Protein AF-A0A3D1KNB3-F1 (afdb_monomer)

pLDDT: mean 70.66, std 20.14, range [37.78, 96.94]

Secondary structure (DSSP, 8-state):
--TT--HHHHHHHHHHHHHHH-TTHHHHHHHHHHHHHHHHHHHHHHHHHHHHHHHHHTT--HHHHHHHHHHHHHHHHHHHHHHHHHHHHHHHHHHHHTTT--TT---TTSSS------------TTSSSS-------------------------PPP-----PPPP-----------

Radius of gyration: 35.91 Å; Cα contacts (8 Å, |Δi|>4): 15; chains: 1; bounding box: 104×62×63 Å

Sequence (178 aa):
MFLFISGGEIFVILLVVVMVFGADKLPEIARELGKGMRQIKNATNDIKREIQNTAEKNDLDIDVAAKVRNEVNRIKDNFDDFSNPMKKVTDDIEKSINPLKDADGNLVSYFTKPKDAKNTVPDISANITADSSTTAIDLKNSATPTEELKNVSENSPAPAKEVKDPKEEENGSVKRDR

Structure (mmCIF, N/CA/C/O backbone):
data_AF-A0A3D1KNB3-F1
#
_entry.id   AF-A0A3D1KNB3-F1
#
loop_
_atom_site.group_PDB
_atom_site.id
_atom_site.type_symbol
_atom_site.label_atom_id
_atom_site.label_alt_id
_atom_site.label_comp_id
_atom_site.label_asym_id
_atom_site.label_entity_id
_atom_site.label_seq_id
_atom_site.pdbx_PDB_ins_code
_atom_site.Cartn_x
_atom_site.Cartn_y
_atom_site.Cartn_z
_atom_site.occupancy
_atom_site.B_iso_or_equiv
_atom_site.auth_seq_id
_atom_site.auth_comp_id
_atom_site.auth_asym_id
_atom_site.auth_atom_id
_atom_site.pdbx_PDB_model_num
ATOM 1 N N . MET A 1 1 ? 19.498 -6.525 -8.792 1.00 59.91 1 MET A N 1
ATOM 2 C CA . MET A 1 1 ? 19.487 -5.731 -10.042 1.00 59.91 1 MET A CA 1
ATOM 3 C C . MET A 1 1 ? 18.114 -5.073 -10.274 1.00 59.91 1 MET A C 1
ATOM 5 O O . MET A 1 1 ? 17.512 -5.272 -11.311 1.00 59.91 1 MET A O 1
ATOM 9 N N . PHE A 1 2 ? 17.585 -4.325 -9.296 1.00 63.81 2 PHE A N 1
ATOM 10 C CA . PHE A 1 2 ? 16.297 -3.598 -9.409 1.00 63.81 2 PHE A CA 1
ATOM 11 C C . PHE A 1 2 ? 16.297 -2.251 -8.655 1.00 63.81 2 PHE A C 1
ATOM 13 O O . PHE A 1 2 ? 15.335 -1.500 -8.733 1.00 63.81 2 PHE A O 1
ATOM 20 N N . LEU A 1 3 ? 17.383 -1.915 -7.943 1.00 70.44 3 LEU A N 1
ATOM 21 C CA . LEU A 1 3 ? 17.493 -0.671 -7.170 1.00 70.44 3 LEU A CA 1
ATOM 22 C C . LEU A 1 3 ? 17.746 0.581 -8.028 1.00 70.44 3 LEU A C 1
ATOM 24 O O . LEU A 1 3 ? 17.707 1.686 -7.499 1.00 70.44 3 LEU A O 1
ATOM 28 N N . PHE A 1 4 ? 17.975 0.420 -9.333 1.00 71.44 4 PHE A N 1
ATOM 29 C CA . PHE A 1 4 ? 18.211 1.523 -10.266 1.00 71.44 4 PHE A CA 1
ATOM 30 C C . PHE A 1 4 ? 17.050 1.718 -11.239 1.00 71.44 4 PHE A C 1
ATOM 32 O O . PHE A 1 4 ? 17.297 2.088 -12.382 1.00 71.44 4 PHE A O 1
ATOM 39 N N . ILE A 1 5 ? 15.802 1.473 -10.810 1.00 79.69 5 ILE A N 1
ATOM 40 C CA . ILE A 1 5 ? 14.669 1.905 -11.631 1.00 79.69 5 ILE A CA 1
ATOM 41 C C . ILE A 1 5 ? 14.694 3.432 -11.709 1.00 79.69 5 ILE A C 1
ATOM 43 O O . ILE A 1 5 ? 14.426 4.139 -10.735 1.00 79.69 5 ILE A O 1
ATOM 47 N N . SER A 1 6 ? 15.086 3.930 -12.874 1.00 87.69 6 SER A N 1
ATOM 48 C CA . SER A 1 6 ? 15.168 5.350 -13.177 1.00 87.69 6 SER A CA 1
ATOM 49 C C . SER A 1 6 ? 13.767 5.908 -13.435 1.00 87.69 6 SER A C 1
ATOM 51 O O . SER A 1 6 ? 12.856 5.192 -13.857 1.00 87.69 6 SER A O 1
ATOM 53 N N . GLY A 1 7 ? 13.581 7.219 -13.250 1.00 90.44 7 GLY A N 1
ATOM 54 C CA . GLY A 1 7 ? 12.309 7.887 -13.553 1.00 90.44 7 GLY A CA 1
ATOM 55 C C . GLY A 1 7 ? 11.852 7.698 -15.007 1.00 90.44 7 GLY A C 1
ATOM 56 O O . GLY A 1 7 ? 10.654 7.692 -15.279 1.00 90.44 7 GLY A O 1
ATOM 57 N N . GLY A 1 8 ? 12.786 7.471 -15.938 1.00 93.12 8 GLY A N 1
ATOM 58 C CA . GLY A 1 8 ? 12.458 7.153 -17.330 1.00 93.12 8 GLY A CA 1
ATOM 59 C C . GLY A 1 8 ? 11.744 5.806 -17.497 1.00 93.12 8 GLY A C 1
ATOM 60 O O . GLY A 1 8 ? 10.776 5.715 -18.246 1.00 93.12 8 GLY A O 1
ATOM 61 N N . GLU A 1 9 ? 12.160 4.772 -16.766 1.00 91.50 9 GLU A N 1
ATOM 62 C CA . GLU A 1 9 ? 11.552 3.436 -16.852 1.00 91.50 9 GLU A CA 1
ATOM 63 C C . GLU A 1 9 ? 10.141 3.431 -16.258 1.00 91.50 9 GLU A C 1
ATOM 65 O O . GLU A 1 9 ? 9.226 2.851 -16.845 1.00 91.50 9 GLU A O 1
ATOM 70 N N . ILE A 1 10 ? 9.927 4.164 -15.155 1.00 92.94 10 ILE A N 1
ATOM 71 C CA . ILE A 1 10 ? 8.583 4.355 -14.591 1.00 92.94 10 ILE A CA 1
ATOM 72 C C . ILE A 1 10 ? 7.653 5.039 -15.602 1.00 92.94 10 ILE A C 1
ATOM 74 O O . ILE A 1 10 ? 6.486 4.667 -15.710 1.00 92.94 10 ILE A O 1
ATOM 78 N N . PHE A 1 11 ? 8.166 6.002 -16.374 1.00 94.12 11 PHE A N 1
ATOM 79 C CA . PHE A 1 11 ? 7.383 6.719 -17.378 1.00 94.12 11 PHE A CA 1
ATOM 80 C C . PHE A 1 11 ? 6.977 5.809 -18.544 1.00 94.12 11 PHE A C 1
ATOM 82 O O . PHE A 1 11 ? 5.828 5.854 -18.981 1.00 94.12 11 PHE A O 1
ATOM 89 N N . VAL A 1 12 ? 7.879 4.935 -19.005 1.00 94.94 12 VAL A N 1
ATOM 90 C CA . VAL A 1 12 ? 7.575 3.944 -20.052 1.00 94.94 12 VAL A CA 1
ATOM 91 C C . VAL A 1 12 ? 6.493 2.968 -19.587 1.00 94.94 12 VAL A C 1
ATOM 93 O O . VAL A 1 12 ? 5.543 2.714 -20.326 1.00 94.94 12 VAL A O 1
ATOM 96 N N . ILE A 1 13 ? 6.581 2.464 -18.353 1.00 94.12 13 ILE A N 1
ATOM 97 C CA . ILE A 1 13 ? 5.556 1.569 -17.792 1.00 94.12 13 ILE A CA 1
ATOM 98 C C . ILE A 1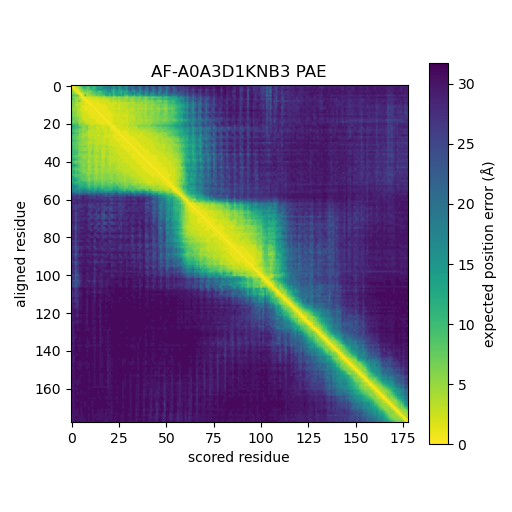 13 ? 4.212 2.299 -17.688 1.00 94.12 13 ILE A C 1
ATOM 100 O O . ILE A 1 13 ? 3.183 1.750 -18.079 1.00 94.12 13 ILE A O 1
ATOM 104 N N . LEU A 1 14 ? 4.212 3.552 -17.223 1.00 93.62 14 LEU A N 1
ATOM 105 C CA . LEU A 1 14 ? 3.000 4.367 -17.135 1.00 93.62 14 LEU A CA 1
ATOM 106 C C . LEU A 1 14 ? 2.351 4.568 -18.513 1.00 93.62 14 LEU A C 1
ATOM 108 O O . LEU A 1 14 ? 1.131 4.476 -18.634 1.00 93.62 14 LEU A O 1
ATOM 112 N N . LEU A 1 15 ? 3.158 4.785 -19.556 1.00 94.94 15 LEU A N 1
ATOM 113 C CA . LEU A 1 15 ? 2.688 4.922 -20.933 1.00 94.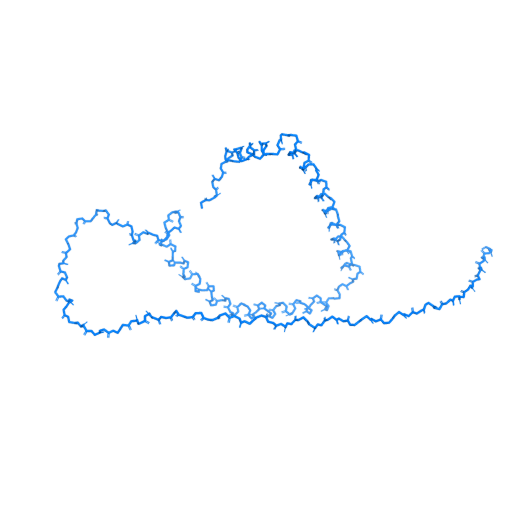94 15 LEU A CA 1
ATOM 114 C C . LEU A 1 15 ? 2.020 3.633 -21.432 1.00 94.94 15 LEU A C 1
ATOM 116 O O . LEU A 1 15 ? 0.936 3.695 -22.009 1.00 94.94 15 LEU A O 1
ATOM 120 N N . VAL A 1 16 ? 2.624 2.469 -21.170 1.00 96.12 16 VAL A N 1
ATOM 121 C CA . VAL A 1 16 ? 2.044 1.163 -21.532 1.00 96.12 16 VAL A CA 1
ATOM 122 C C . VAL A 1 16 ? 0.717 0.944 -20.809 1.00 96.12 16 VAL A C 1
ATOM 124 O O . VAL A 1 16 ? -0.267 0.559 -21.436 1.00 96.12 16 VAL A O 1
ATOM 127 N N . VAL A 1 17 ? 0.648 1.245 -19.513 1.00 95.31 17 VAL A N 1
ATOM 128 C CA . VAL A 1 17 ? -0.591 1.134 -18.730 1.00 95.31 17 VAL A CA 1
ATOM 129 C C . VAL A 1 17 ? -1.677 2.060 -19.293 1.00 95.31 17 VAL A C 1
ATOM 131 O O . VAL A 1 17 ? -2.809 1.625 -19.489 1.00 95.31 17 VAL A O 1
ATOM 134 N N . VAL A 1 18 ? -1.344 3.311 -19.620 1.00 95.12 18 VAL A N 1
ATOM 135 C CA . VAL A 1 18 ? -2.276 4.255 -20.262 1.00 95.12 18 VAL A CA 1
ATOM 136 C C . VAL A 1 18 ? -2.694 3.785 -21.656 1.00 95.12 18 VAL A C 1
ATOM 138 O O . VAL A 1 18 ? -3.822 4.036 -22.058 1.00 95.12 18 VAL A O 1
ATOM 141 N N . MET A 1 19 ? -1.843 3.079 -22.396 1.00 95.25 19 MET A N 1
ATOM 142 C CA . MET A 1 19 ? -2.198 2.537 -23.710 1.00 95.25 19 MET A CA 1
ATOM 143 C C . MET A 1 19 ? -3.144 1.334 -23.606 1.00 95.25 19 MET A C 1
ATOM 145 O O . MET A 1 19 ? -4.044 1.193 -24.429 1.00 95.25 19 MET A O 1
ATOM 149 N N . VAL A 1 20 ? -2.967 0.490 -22.587 1.00 95.62 20 VAL A N 1
ATOM 150 C CA . VAL A 1 20 ? -3.828 -0.678 -22.340 1.00 95.62 20 VAL A CA 1
ATOM 151 C C . VAL A 1 20 ? -5.190 -0.259 -21.791 1.00 95.62 20 VAL A C 1
ATOM 153 O O . VAL A 1 20 ? -6.219 -0.749 -22.247 1.00 95.62 20 VAL A O 1
ATOM 156 N N . PHE A 1 21 ? -5.203 0.641 -20.808 1.00 94.38 21 PHE A N 1
ATOM 157 C CA . PHE A 1 21 ? -6.422 1.017 -20.092 1.00 94.38 21 PHE A CA 1
ATOM 158 C C . PHE A 1 21 ? -7.056 2.319 -20.600 1.00 94.38 21 PHE A C 1
ATOM 160 O O . PHE A 1 21 ? -8.240 2.546 -20.377 1.00 94.38 21 PHE A O 1
ATOM 167 N N . GLY A 1 22 ? -6.310 3.163 -21.310 1.00 93.56 22 GLY A N 1
ATOM 168 C CA . GLY A 1 22 ? -6.727 4.500 -21.733 1.00 93.56 22 GLY A CA 1
ATOM 169 C C . GLY A 1 22 ? -6.384 5.588 -20.707 1.00 93.56 22 GLY A C 1
ATOM 170 O O . GLY A 1 22 ? -6.345 5.351 -19.496 1.00 93.56 22 GLY A O 1
ATOM 171 N N . ALA A 1 23 ? -6.176 6.818 -21.191 1.00 93.56 23 ALA A N 1
ATOM 172 C CA . ALA A 1 23 ? -5.855 7.977 -20.348 1.00 93.56 23 ALA A CA 1
ATOM 173 C C . ALA A 1 23 ? -7.004 8.378 -19.408 1.00 93.56 23 ALA A C 1
ATOM 175 O O . ALA A 1 23 ? -6.753 8.930 -18.340 1.00 93.56 23 ALA A O 1
ATOM 176 N N . ASP A 1 24 ? -8.244 8.047 -19.771 1.00 93.19 24 ASP A N 1
ATOM 177 C CA . ASP A 1 24 ? -9.432 8.388 -18.986 1.00 93.19 24 ASP A CA 1
ATOM 178 C C . ASP A 1 24 ? -9.708 7.383 -17.855 1.00 93.19 24 ASP A C 1
ATOM 180 O O . ASP A 1 24 ? -10.277 7.750 -16.827 1.00 93.19 24 ASP A O 1
ATOM 184 N N . LYS A 1 25 ? -9.264 6.123 -17.994 1.00 93.38 25 LYS A N 1
ATOM 185 C CA . LYS A 1 25 ? -9.552 5.047 -17.026 1.00 93.38 25 LYS A CA 1
ATOM 186 C C . LYS A 1 25 ? -8.582 4.986 -15.860 1.00 93.38 25 LYS A C 1
ATOM 188 O O . LYS A 1 25 ? -9.000 4.721 -14.736 1.00 93.38 25 LYS A O 1
ATOM 193 N N . LEU A 1 26 ? -7.306 5.286 -16.087 1.00 93.06 26 LEU A N 1
ATOM 194 C CA . LEU A 1 26 ? -6.317 5.344 -15.012 1.00 93.06 26 LEU A CA 1
ATOM 195 C C . LEU A 1 26 ? -6.701 6.332 -13.881 1.00 93.06 26 LEU A C 1
ATOM 197 O O . LEU A 1 26 ? -6.669 5.928 -12.715 1.00 93.06 26 LEU A O 1
ATOM 201 N N . PRO A 1 27 ? -7.108 7.590 -14.162 1.00 90.38 27 PRO A N 1
ATOM 202 C CA . PRO A 1 27 ? -7.529 8.522 -13.117 1.00 90.38 27 PRO A CA 1
ATOM 203 C C . PRO A 1 27 ? -8.876 8.144 -12.487 1.00 90.38 27 PRO A C 1
ATOM 205 O O . PRO A 1 27 ? -9.090 8.441 -11.312 1.00 90.38 27 PRO A O 1
ATOM 208 N N . GLU A 1 28 ? -9.774 7.492 -13.229 1.00 94.81 28 GLU A N 1
ATOM 209 C CA . GLU A 1 28 ? -11.051 6.974 -12.720 1.00 94.81 28 GLU A CA 1
ATOM 210 C C . GLU A 1 28 ? -10.807 5.893 -11.651 1.00 94.81 28 GLU A C 1
ATOM 212 O O . GLU A 1 28 ? -11.210 6.069 -10.498 1.00 94.81 28 GLU A O 1
ATOM 217 N N . ILE A 1 29 ? -10.005 4.871 -11.972 1.00 94.31 29 ILE A N 1
ATOM 218 C CA . ILE A 1 29 ? -9.621 3.793 -11.044 1.00 94.31 29 ILE A CA 1
ATOM 219 C C . ILE A 1 29 ? -8.828 4.351 -9.855 1.00 94.31 29 ILE A C 1
ATOM 221 O O . ILE A 1 29 ? -9.081 3.982 -8.709 1.00 94.31 29 ILE A O 1
ATOM 225 N N . ALA A 1 30 ? -7.901 5.286 -10.082 1.00 94.31 30 ALA A N 1
ATOM 226 C CA . ALA A 1 30 ? -7.148 5.918 -8.998 1.00 94.31 30 ALA A CA 1
ATOM 227 C C . ALA A 1 30 ? -8.061 6.685 -8.022 1.00 94.31 30 ALA A C 1
ATOM 229 O O . ALA A 1 30 ? -7.854 6.640 -6.807 1.00 94.31 30 ALA A O 1
ATOM 230 N N . ARG A 1 31 ? -9.097 7.370 -8.527 1.00 95.38 31 ARG A N 1
ATOM 231 C CA . ARG A 1 31 ? -10.090 8.071 -7.695 1.00 95.38 31 ARG A CA 1
ATOM 232 C C . ARG A 1 31 ? -10.954 7.096 -6.901 1.00 95.38 31 ARG A C 1
ATOM 234 O O . ARG A 1 31 ? -11.236 7.363 -5.732 1.00 95.38 31 ARG A O 1
ATOM 241 N N . GLU A 1 32 ? -11.368 5.988 -7.503 1.00 95.50 32 GLU A N 1
ATOM 242 C CA . GLU A 1 32 ? -12.157 4.944 -6.841 1.00 95.50 32 GLU A CA 1
ATOM 243 C C . GLU A 1 32 ? -11.352 4.208 -5.767 1.00 95.50 32 GLU A C 1
ATOM 245 O O . GLU A 1 32 ? -11.789 4.134 -4.616 1.00 95.50 32 GLU A O 1
ATOM 250 N N . LEU A 1 33 ? -10.132 3.772 -6.088 1.00 96.50 33 LEU A N 1
ATOM 251 C CA . LEU A 1 33 ? -9.197 3.188 -5.125 1.00 96.50 33 LEU A CA 1
ATOM 252 C C . LEU A 1 33 ? -8.851 4.174 -4.008 1.00 96.50 33 LEU A C 1
ATOM 254 O O . LEU A 1 33 ? -8.793 3.784 -2.846 1.00 96.50 33 LEU A O 1
ATOM 258 N N . GLY A 1 34 ? -8.687 5.462 -4.320 1.00 95.81 34 GLY A N 1
ATOM 259 C CA . GLY A 1 34 ? -8.458 6.503 -3.318 1.00 95.81 34 GLY A CA 1
ATOM 260 C C . GLY A 1 34 ? -9.629 6.644 -2.340 1.00 95.81 34 GLY A C 1
ATOM 261 O O . GLY A 1 34 ? -9.422 6.743 -1.127 1.00 95.81 34 GLY A O 1
ATOM 262 N N . LYS A 1 35 ? -10.870 6.594 -2.840 1.00 96.38 35 LYS A N 1
ATOM 263 C CA . LYS A 1 35 ? -12.077 6.574 -1.997 1.00 96.38 35 LYS A CA 1
ATOM 264 C C . LYS A 1 35 ? -12.171 5.288 -1.172 1.00 96.38 35 LYS A C 1
ATOM 266 O O . LYS A 1 35 ? -12.526 5.368 0.004 1.00 96.38 35 LYS A O 1
ATOM 271 N N . GLY A 1 36 ? -11.845 4.130 -1.747 1.00 96.88 36 GLY A N 1
ATOM 272 C CA . GLY A 1 36 ? -11.831 2.838 -1.051 1.00 96.88 36 GLY A CA 1
ATOM 273 C C . GLY A 1 36 ? -10.786 2.792 0.064 1.00 96.88 36 GLY A C 1
ATOM 274 O O . GLY A 1 36 ? -11.112 2.511 1.214 1.00 96.88 36 GLY A O 1
ATOM 275 N N . MET A 1 37 ? -9.551 3.194 -0.236 1.00 96.94 37 MET A N 1
ATOM 276 C CA . MET A 1 37 ? -8.459 3.279 0.736 1.00 96.94 37 MET A CA 1
ATOM 277 C C . MET A 1 37 ? -8.785 4.254 1.871 1.00 96.94 37 MET A C 1
ATOM 279 O O . MET A 1 37 ? -8.460 3.991 3.026 1.00 96.94 37 MET A O 1
ATOM 283 N N . ARG A 1 38 ? -9.470 5.367 1.578 1.00 96.19 38 ARG A N 1
ATOM 284 C CA . ARG A 1 38 ? -9.926 6.314 2.605 1.00 96.19 38 ARG A CA 1
ATOM 285 C C . ARG A 1 38 ? -10.984 5.706 3.525 1.00 96.19 38 ARG A C 1
ATOM 287 O O . ARG A 1 38 ? -10.906 5.920 4.729 1.00 96.19 38 ARG A O 1
ATOM 294 N N . GLN A 1 39 ? -11.933 4.943 2.984 1.00 96.50 39 GLN A N 1
ATOM 295 C CA . GLN A 1 39 ? -12.939 4.233 3.783 1.00 96.50 39 GLN A CA 1
ATOM 296 C C . GLN A 1 39 ? -12.299 3.161 4.667 1.00 96.50 39 GLN A C 1
ATOM 298 O O . GLN A 1 39 ? -12.549 3.153 5.868 1.00 96.50 39 GLN A O 1
ATOM 303 N N . ILE A 1 40 ? -11.406 2.341 4.104 1.00 96.75 40 ILE A N 1
ATOM 304 C CA . ILE A 1 40 ? -10.644 1.335 4.858 1.00 96.75 40 ILE A CA 1
ATOM 305 C C . ILE A 1 40 ? -9.829 2.015 5.959 1.00 96.75 40 ILE A C 1
ATOM 307 O O . ILE A 1 40 ? -9.908 1.620 7.114 1.00 96.75 40 ILE A O 1
ATOM 311 N N . LYS A 1 41 ? -9.098 3.090 5.640 1.00 95.62 41 LYS A N 1
ATOM 312 C CA . LYS A 1 41 ? -8.318 3.848 6.627 1.00 95.62 41 LYS A CA 1
ATOM 313 C C . LYS A 1 41 ? -9.195 4.399 7.748 1.00 95.62 41 LYS A C 1
ATOM 315 O O . LYS A 1 41 ? -8.773 4.360 8.897 1.00 95.62 41 LYS A O 1
ATOM 320 N N . ASN A 1 42 ? -10.373 4.931 7.435 1.00 96.56 42 ASN A N 1
ATOM 321 C CA . ASN A 1 42 ? -11.292 5.452 8.444 1.00 96.56 42 ASN A CA 1
ATOM 322 C C . ASN A 1 42 ? -11.810 4.330 9.348 1.00 96.56 42 ASN A C 1
ATOM 324 O O . ASN A 1 42 ? -11.621 4.424 10.554 1.00 96.56 42 ASN A O 1
ATOM 328 N N . ALA A 1 43 ? -12.316 3.237 8.772 1.00 95.62 43 ALA A N 1
ATOM 329 C CA . ALA A 1 43 ? -12.779 2.075 9.530 1.00 95.62 43 ALA A CA 1
ATOM 330 C C . ALA A 1 43 ? -11.669 1.490 10.421 1.00 95.62 43 ALA A C 1
ATOM 332 O O . ALA A 1 43 ? -11.881 1.245 11.604 1.00 95.62 43 ALA A O 1
ATOM 333 N N . THR A 1 44 ? -10.450 1.346 9.895 1.00 95.12 44 THR A N 1
ATOM 33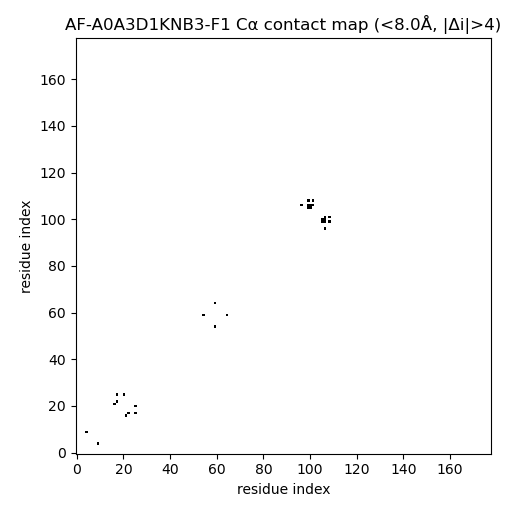4 C CA . THR A 1 44 ? -9.294 0.885 10.676 1.00 95.12 44 THR A CA 1
ATOM 335 C C . THR A 1 44 ? -8.930 1.862 11.795 1.00 95.12 44 THR A C 1
ATOM 337 O O . THR A 1 44 ? -8.551 1.426 12.879 1.00 95.12 44 THR A O 1
ATOM 340 N N . ASN A 1 45 ? -9.037 3.176 11.574 1.00 95.38 45 ASN A N 1
ATOM 341 C CA . ASN A 1 45 ? -8.786 4.169 12.624 1.00 95.38 45 ASN A CA 1
ATOM 342 C C . ASN A 1 45 ? -9.869 4.147 13.706 1.00 95.38 45 ASN A C 1
ATOM 344 O O . ASN A 1 45 ? -9.532 4.308 14.878 1.00 95.38 45 ASN A O 1
ATOM 348 N N . ASP A 1 46 ? -11.127 3.924 13.333 1.00 94.50 46 ASP A N 1
ATOM 349 C CA . ASP A 1 46 ? -12.238 3.785 14.274 1.00 94.50 46 ASP A CA 1
ATOM 350 C C . ASP A 1 46 ? -12.043 2.537 15.144 1.00 94.50 46 ASP A C 1
ATOM 352 O O . ASP A 1 46 ? -12.054 2.649 16.368 1.00 94.50 46 ASP A O 1
ATOM 356 N N . ILE A 1 47 ? -11.703 1.394 14.531 1.00 92.75 47 ILE A N 1
ATOM 357 C CA . ILE A 1 47 ? -11.338 0.153 15.235 1.00 92.75 47 ILE A CA 1
ATOM 358 C C . ILE A 1 47 ? -10.132 0.382 16.151 1.00 92.75 47 ILE A C 1
ATOM 360 O O . ILE A 1 47 ? -10.159 0.018 17.322 1.00 92.75 47 ILE A O 1
ATOM 364 N N . LYS A 1 48 ? -9.065 1.021 15.657 1.00 92.00 48 LYS A N 1
ATOM 365 C CA . LYS A 1 48 ? -7.871 1.319 16.463 1.00 92.00 48 LYS A CA 1
ATOM 366 C C . LYS A 1 48 ? -8.219 2.181 17.677 1.00 92.00 48 LYS A C 1
ATOM 368 O O . LYS A 1 48 ? -7.714 1.932 18.769 1.00 92.00 48 LYS A O 1
ATOM 373 N N . ARG A 1 49 ? -9.069 3.191 17.490 1.00 92.88 49 ARG A N 1
ATOM 374 C CA . ARG A 1 49 ? -9.520 4.087 18.557 1.00 92.88 49 ARG A CA 1
ATOM 375 C C . ARG A 1 49 ? -10.422 3.363 19.549 1.00 92.88 49 ARG A C 1
ATOM 377 O O . ARG A 1 49 ? -10.313 3.615 20.742 1.00 92.88 49 ARG A O 1
ATOM 384 N N . GLU A 1 50 ? -11.281 2.464 19.087 1.00 86.88 50 GLU A N 1
ATOM 385 C CA . GLU A 1 50 ? -12.112 1.626 19.947 1.00 86.88 50 GLU A CA 1
ATOM 386 C C . GLU A 1 50 ? -11.270 0.639 20.757 1.00 86.88 50 GLU A C 1
ATOM 388 O O . GLU A 1 50 ? -11.457 0.563 21.966 1.00 86.88 50 GLU A O 1
ATOM 393 N N . ILE A 1 51 ? -10.281 -0.023 20.152 1.00 84.56 51 ILE A N 1
ATOM 394 C CA . ILE A 1 51 ? -9.336 -0.904 20.856 1.00 84.56 51 ILE A CA 1
ATOM 395 C C . ILE A 1 51 ? -8.542 -0.116 21.898 1.00 84.56 51 ILE A C 1
ATOM 397 O O . ILE A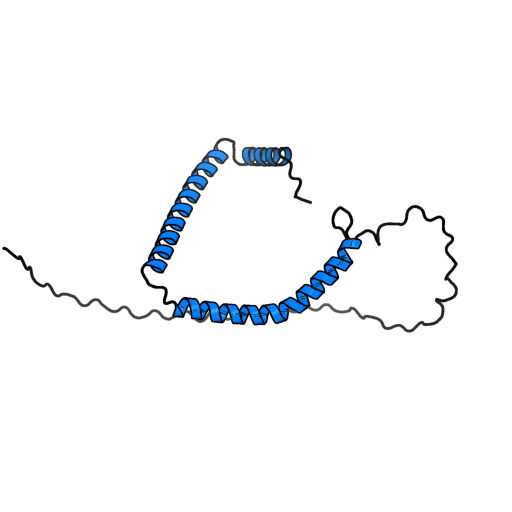 1 51 ? -8.424 -0.563 23.033 1.00 84.56 51 ILE A O 1
ATOM 401 N N . GLN A 1 52 ? -8.032 1.067 21.548 1.00 85.69 52 GLN A N 1
ATOM 402 C CA . GLN A 1 52 ? -7.272 1.901 22.480 1.00 85.69 52 GLN A CA 1
ATOM 403 C C . GLN A 1 52 ? -8.145 2.405 23.637 1.00 85.69 52 GLN A C 1
ATOM 405 O O . GLN A 1 52 ? -7.751 2.290 24.790 1.00 85.69 52 GLN A O 1
ATOM 410 N N . ASN A 1 53 ? -9.362 2.872 23.352 1.00 84.06 53 ASN A N 1
ATOM 411 C CA . ASN A 1 53 ? -10.313 3.276 24.387 1.00 84.06 53 ASN A CA 1
ATOM 412 C C . ASN A 1 53 ? -10.779 2.088 25.239 1.00 84.06 53 ASN A C 1
ATOM 414 O O . ASN A 1 53 ? -11.047 2.262 26.418 1.00 84.06 53 ASN A O 1
ATOM 418 N N . THR A 1 54 ? -10.910 0.894 24.662 1.00 75.06 54 THR A N 1
ATOM 419 C CA . THR A 1 54 ? -11.281 -0.337 25.377 1.00 75.06 54 THR A CA 1
ATOM 420 C C . THR A 1 54 ? -10.134 -0.804 26.262 1.00 75.06 54 THR A C 1
ATOM 422 O O . THR A 1 54 ? -10.393 -1.226 27.378 1.00 75.06 54 THR A O 1
ATOM 425 N N . ALA A 1 55 ? -8.891 -0.672 25.804 1.00 72.62 55 ALA A N 1
ATOM 426 C CA . ALA A 1 55 ? -7.686 -0.962 26.575 1.00 72.62 55 ALA A CA 1
ATOM 427 C C . ALA A 1 55 ? -7.412 0.058 27.694 1.00 72.62 55 ALA A C 1
ATOM 429 O O . ALA A 1 55 ? -6.699 -0.254 28.640 1.00 72.62 55 ALA A O 1
ATOM 430 N N . GLU A 1 56 ? -7.938 1.279 27.564 1.00 67.38 56 GLU A N 1
ATOM 431 C CA . GLU A 1 56 ? -7.812 2.349 28.563 1.00 67.38 56 GLU A CA 1
ATOM 432 C C . GLU A 1 56 ? -9.001 2.383 29.545 1.00 67.38 56 GLU A C 1
ATOM 434 O O . GLU A 1 56 ? -8.841 2.791 30.690 1.00 67.38 56 GLU A O 1
ATOM 439 N N . LYS A 1 57 ? -10.202 1.955 29.118 1.00 65.69 57 LYS A N 1
ATOM 440 C CA . LYS A 1 57 ? -11.430 1.937 29.944 1.00 65.69 57 LYS A CA 1
ATOM 441 C C . LYS A 1 57 ? -11.700 0.604 30.629 1.00 65.69 57 LYS A C 1
ATOM 443 O O . LYS A 1 57 ? -12.262 0.598 31.719 1.00 65.69 57 LYS A O 1
ATOM 448 N N . ASN A 1 58 ? -11.351 -0.510 29.991 1.00 57.12 58 ASN A N 1
ATOM 449 C CA . ASN A 1 58 ? -11.127 -1.745 30.722 1.00 57.12 58 ASN A CA 1
ATOM 450 C C . ASN A 1 58 ? -9.667 -1.652 31.109 1.00 57.12 58 ASN A C 1
ATOM 452 O O . ASN A 1 58 ? -8.824 -1.661 30.217 1.00 57.12 58 ASN A O 1
ATOM 456 N N . ASP A 1 59 ? -9.388 -1.502 32.399 1.00 53.72 59 ASP A N 1
ATOM 457 C CA . ASP A 1 59 ? -8.070 -1.800 32.937 1.00 53.72 59 ASP A CA 1
ATOM 458 C C . ASP A 1 59 ? -7.693 -3.164 32.343 1.00 53.72 59 ASP A C 1
ATOM 460 O O . ASP A 1 59 ? -8.303 -4.184 32.679 1.00 53.72 59 ASP A O 1
ATOM 464 N N . LEU A 1 60 ? -6.830 -3.176 31.318 1.00 57.41 60 LEU A N 1
ATOM 465 C CA . LEU A 1 60 ? -6.204 -4.400 30.854 1.00 57.41 60 LEU A CA 1
ATOM 466 C C . LEU A 1 60 ? -5.381 -4.811 32.047 1.00 57.41 60 LEU A C 1
ATOM 468 O O . LEU A 1 60 ? -4.270 -4.309 32.221 1.00 57.41 60 LEU A O 1
ATOM 472 N N . ASP A 1 61 ? -6.020 -5.629 32.882 1.00 61.00 61 ASP A N 1
ATOM 473 C CA . ASP A 1 61 ? -5.550 -6.054 34.179 1.00 61.00 61 ASP A CA 1
ATOM 474 C C . ASP A 1 61 ? -4.055 -6.273 34.031 1.00 61.00 61 ASP A C 1
ATOM 476 O O . ASP A 1 61 ? -3.618 -7.019 33.139 1.00 61.00 61 ASP A O 1
ATOM 480 N N . ILE A 1 62 ? -3.263 -5.540 34.813 1.00 62.47 62 ILE A N 1
ATOM 481 C CA . ILE A 1 62 ? -1.800 -5.609 34.763 1.00 62.47 62 ILE A CA 1
ATOM 482 C C . ILE A 1 62 ? -1.358 -7.082 34.764 1.00 62.47 62 ILE A C 1
ATOM 484 O O . ILE A 1 62 ? -0.348 -7.414 34.155 1.00 62.47 62 ILE A O 1
ATOM 488 N N . ASP A 1 63 ? -2.170 -7.974 35.338 1.00 68.75 63 ASP A N 1
ATOM 489 C CA . ASP A 1 63 ? -2.039 -9.425 35.318 1.00 68.75 63 ASP A CA 1
ATOM 490 C C . ASP A 1 63 ? -2.123 -10.102 33.929 1.00 68.75 63 ASP A C 1
ATOM 492 O O . ASP A 1 63 ? -1.309 -10.977 33.639 1.00 68.75 63 ASP A O 1
ATOM 496 N N . VAL A 1 64 ? -3.015 -9.710 33.009 1.00 75.44 64 VAL A N 1
ATOM 497 C CA . VAL A 1 64 ? -3.088 -10.311 31.654 1.00 75.44 64 VAL A CA 1
ATOM 498 C C . VAL A 1 64 ? -1.923 -9.837 30.793 1.00 75.44 64 VAL A C 1
ATOM 500 O O . VAL A 1 64 ? -1.257 -10.647 30.143 1.00 75.44 64 VAL A O 1
ATOM 503 N N . ALA A 1 65 ? -1.621 -8.539 30.824 1.00 79.19 65 ALA A N 1
ATOM 504 C CA . ALA A 1 65 ? -0.460 -7.994 30.128 1.00 79.19 65 ALA A CA 1
ATOM 505 C C . ALA A 1 65 ? 0.854 -8.549 30.709 1.00 79.19 65 ALA A C 1
ATOM 507 O O . ALA A 1 65 ? 1.761 -8.891 29.947 1.00 79.19 65 ALA A O 1
ATOM 508 N N . ALA A 1 66 ? 0.952 -8.712 32.034 1.00 78.38 66 ALA A N 1
ATOM 509 C CA . ALA A 1 66 ? 2.098 -9.338 32.691 1.00 78.38 66 ALA A CA 1
ATOM 510 C C . ALA A 1 66 ? 2.200 -10.833 32.373 1.00 78.38 66 ALA A C 1
ATOM 512 O O . ALA A 1 66 ? 3.299 -11.312 32.102 1.00 78.38 66 ALA A O 1
ATOM 513 N N . LYS A 1 67 ? 1.087 -11.573 32.333 1.00 80.00 67 LYS A N 1
ATOM 514 C CA . LYS A 1 67 ? 1.076 -13.000 31.982 1.00 80.00 67 LYS A CA 1
ATOM 515 C C . LYS A 1 67 ? 1.489 -13.223 30.527 1.00 80.00 67 LYS A C 1
ATOM 517 O O . LYS A 1 67 ? 2.333 -14.076 30.268 1.00 80.00 67 LYS A O 1
ATOM 522 N N . VAL A 1 68 ? 0.992 -12.408 29.595 1.00 85.75 68 VAL A N 1
ATOM 523 C CA . VAL A 1 68 ? 1.420 -12.444 28.185 1.00 85.75 68 VAL A CA 1
ATOM 524 C C . VAL A 1 68 ? 2.889 -12.040 28.048 1.00 85.75 68 VAL A C 1
ATOM 526 O O . VAL A 1 68 ? 3.640 -12.702 27.338 1.00 85.75 68 VAL A O 1
ATOM 529 N N . ARG A 1 69 ? 3.344 -11.001 28.757 1.00 87.12 69 ARG A N 1
ATOM 530 C CA . ARG A 1 69 ? 4.750 -10.570 28.733 1.00 87.12 69 ARG A CA 1
ATOM 531 C C . ARG A 1 69 ? 5.690 -11.632 29.309 1.00 87.12 69 ARG A C 1
ATOM 533 O O . ARG A 1 69 ? 6.763 -11.842 28.753 1.00 87.12 69 ARG A O 1
ATOM 540 N N . ASN A 1 70 ? 5.286 -12.322 30.373 1.00 88.38 70 ASN A N 1
ATOM 541 C CA . ASN A 1 70 ? 6.055 -13.415 30.968 1.00 88.38 70 ASN A CA 1
ATOM 542 C C . ASN A 1 70 ? 6.156 -14.621 30.026 1.00 88.38 70 ASN A C 1
ATOM 544 O O . ASN A 1 70 ? 7.223 -15.223 29.933 1.00 88.38 70 ASN A O 1
ATOM 548 N N . GLU A 1 71 ? 5.092 -14.936 29.285 1.00 85.31 71 GLU A N 1
ATOM 549 C CA . GLU A 1 71 ? 5.109 -16.009 28.286 1.00 85.31 71 GLU A CA 1
ATOM 550 C C . GLU A 1 71 ? 5.974 -15.644 27.068 1.00 85.31 71 GLU A C 1
ATOM 552 O O . GLU A 1 71 ? 6.813 -16.429 26.631 1.00 85.31 71 GLU A O 1
ATOM 557 N N . VAL A 1 72 ? 5.854 -14.409 26.572 1.00 90.00 72 VAL A N 1
ATOM 558 C CA . VAL A 1 72 ? 6.680 -13.895 25.468 1.00 90.00 72 VAL A CA 1
ATOM 559 C C . VAL A 1 72 ? 8.162 -13.845 25.851 1.00 90.00 72 VAL A C 1
ATOM 561 O O . VAL A 1 72 ? 9.005 -14.182 25.022 1.00 90.00 72 VAL A O 1
ATOM 564 N N . ASN A 1 73 ? 8.498 -13.480 27.093 1.00 91.88 73 ASN A N 1
ATOM 565 C CA . ASN A 1 73 ? 9.884 -13.487 27.568 1.00 91.88 73 ASN A CA 1
ATOM 566 C C . ASN A 1 73 ? 10.465 -14.906 27.597 1.00 91.88 73 ASN A C 1
ATOM 568 O O . ASN A 1 73 ? 11.570 -15.103 27.112 1.00 91.88 73 ASN A O 1
ATOM 572 N N . ARG A 1 74 ? 9.703 -15.911 28.051 1.00 90.19 74 ARG A N 1
ATOM 573 C CA . ARG A 1 74 ? 10.151 -17.315 28.009 1.00 90.19 74 ARG A CA 1
ATOM 574 C C . ARG A 1 74 ? 10.412 -17.787 26.586 1.00 90.19 74 ARG A C 1
ATOM 576 O O . ARG A 1 74 ? 11.411 -18.450 26.333 1.00 90.19 74 ARG A O 1
ATOM 583 N N . ILE A 1 75 ? 9.531 -17.450 25.648 1.00 91.38 75 ILE A N 1
ATOM 584 C CA . ILE A 1 75 ? 9.727 -17.798 24.236 1.00 91.38 75 ILE A CA 1
ATOM 585 C C . ILE A 1 75 ? 10.975 -17.100 23.687 1.00 91.38 75 ILE A C 1
ATOM 587 O O . ILE A 1 75 ? 11.741 -17.719 22.952 1.00 91.38 75 ILE A O 1
ATOM 591 N N . LYS A 1 76 ? 11.207 -15.842 24.072 1.00 90.25 76 LYS A N 1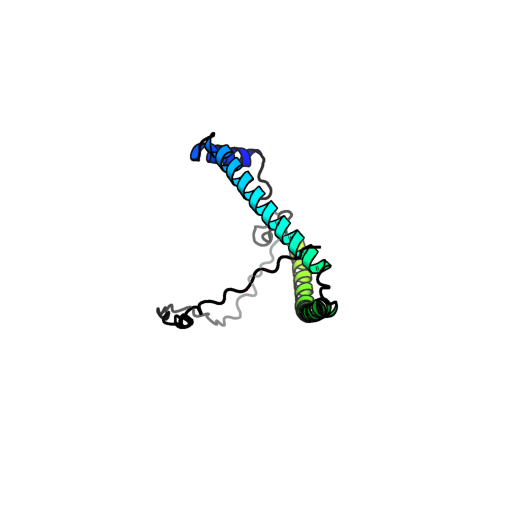
ATOM 592 C CA . LYS A 1 76 ? 12.387 -15.084 23.663 1.00 90.25 76 LYS A CA 1
ATOM 593 C C . LYS A 1 76 ? 13.682 -15.671 24.224 1.00 90.25 76 LYS A C 1
ATOM 595 O O . LYS A 1 76 ? 14.616 -15.815 23.455 1.00 90.25 76 LYS A O 1
ATOM 600 N N . ASP A 1 77 ? 13.711 -16.094 25.484 1.00 90.19 77 ASP A N 1
ATOM 601 C CA . ASP A 1 77 ? 14.892 -16.721 26.094 1.00 90.19 77 ASP A CA 1
ATOM 602 C C . ASP A 1 77 ? 15.2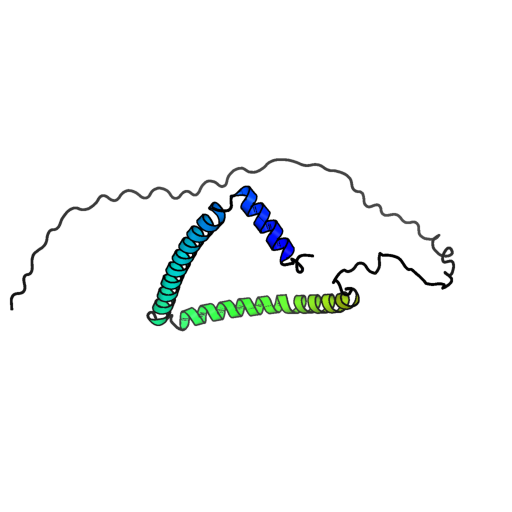48 -18.048 25.394 1.00 90.19 77 ASP A C 1
ATOM 604 O O . ASP A 1 77 ? 16.397 -18.275 25.023 1.00 90.19 77 ASP A O 1
ATOM 608 N N . ASN A 1 78 ? 14.246 -18.892 25.108 1.00 90.25 78 ASN A N 1
ATOM 609 C CA . ASN A 1 78 ? 14.451 -20.136 24.349 1.00 90.25 78 ASN A CA 1
ATOM 610 C C . ASN A 1 78 ? 14.877 -19.871 22.894 1.00 90.25 78 ASN A C 1
ATOM 612 O O . ASN A 1 78 ? 15.673 -20.616 22.320 1.00 90.25 78 ASN A O 1
ATOM 616 N N . PHE A 1 79 ? 14.335 -18.818 22.279 1.00 91.25 79 PHE A N 1
ATOM 617 C CA . PHE A 1 79 ? 14.724 -18.412 20.935 1.00 91.25 79 PHE A CA 1
ATOM 618 C C . PHE A 1 79 ? 16.134 -17.820 20.914 1.00 91.25 79 PHE A C 1
ATOM 620 O O . PHE A 1 79 ? 16.865 -18.087 19.971 1.00 91.25 79 PHE A O 1
ATOM 627 N N . ASP A 1 80 ? 16.542 -17.074 21.939 1.00 91.31 80 ASP A N 1
ATOM 628 C CA . ASP A 1 80 ? 17.871 -16.475 22.059 1.00 91.31 80 ASP A CA 1
ATOM 629 C C . ASP A 1 80 ? 18.940 -17.549 22.315 1.00 91.31 80 ASP A C 1
ATOM 631 O O . ASP A 1 80 ? 20.002 -17.493 21.700 1.00 91.31 80 ASP A O 1
ATOM 635 N N . ASP A 1 81 ? 18.661 -18.588 23.107 1.00 90.12 81 ASP A N 1
ATOM 636 C CA . ASP A 1 81 ? 19.570 -19.736 23.278 1.00 90.12 81 ASP A CA 1
ATOM 637 C C . ASP A 1 81 ? 19.804 -20.500 21.967 1.00 90.12 81 ASP A C 1
ATOM 639 O O . ASP A 1 81 ? 20.922 -20.937 21.678 1.00 90.12 81 ASP A O 1
ATOM 643 N N . PHE A 1 82 ? 18.771 -20.611 21.131 1.00 92.06 82 PHE A N 1
ATOM 644 C CA . PHE A 1 82 ? 18.884 -21.181 19.790 1.00 92.06 82 PHE A CA 1
ATOM 645 C C . PHE A 1 82 ? 19.534 -20.213 18.782 1.00 92.06 82 PHE A C 1
ATOM 647 O O . PHE A 1 82 ? 20.340 -20.613 17.938 1.00 92.06 82 PHE A O 1
ATOM 654 N N . SER A 1 83 ? 19.202 -18.926 18.869 1.00 89.75 83 SER A N 1
ATOM 655 C CA . SER A 1 83 ? 19.613 -17.876 17.936 1.00 89.75 83 SER A CA 1
ATOM 656 C C . SER A 1 83 ? 21.051 -17.428 18.173 1.00 89.75 83 SER A C 1
ATOM 658 O O . SER A 1 83 ? 21.761 -17.161 17.214 1.00 89.75 83 SER A O 1
ATOM 660 N N . ASN A 1 84 ? 21.545 -17.397 19.409 1.00 91.81 84 ASN A N 1
ATOM 661 C CA . ASN A 1 84 ? 22.896 -16.932 19.733 1.00 91.81 84 ASN A CA 1
ATOM 662 C C . ASN A 1 84 ? 24.008 -17.744 19.030 1.00 91.81 84 ASN A C 1
ATOM 664 O O . ASN A 1 84 ? 24.913 -17.129 18.452 1.00 91.81 84 ASN A O 1
ATOM 668 N N . PRO A 1 85 ? 23.967 -19.093 18.997 1.00 89.31 85 PRO A N 1
ATOM 669 C CA . PRO A 1 85 ? 24.885 -19.895 18.189 1.00 89.31 85 PRO A CA 1
ATOM 670 C C . PRO A 1 85 ? 24.728 -19.638 16.688 1.00 89.31 85 PRO A C 1
ATOM 672 O O . PRO A 1 85 ? 25.724 -19.470 15.988 1.00 89.31 85 PRO A O 1
ATOM 675 N N . MET A 1 86 ? 23.490 -19.552 16.191 1.00 88.94 86 MET A N 1
ATOM 676 C CA . MET A 1 86 ? 23.207 -19.296 14.773 1.00 88.94 86 MET A CA 1
ATOM 677 C C . MET A 1 86 ? 23.654 -17.903 14.333 1.00 88.94 86 MET A C 1
ATOM 679 O O . MET A 1 86 ? 24.166 -17.743 13.228 1.00 88.94 86 MET A O 1
ATOM 683 N N . LYS A 1 87 ? 23.537 -16.906 15.209 1.00 90.12 87 LYS A N 1
ATOM 684 C CA . LYS A 1 87 ? 24.006 -15.545 14.990 1.00 90.12 87 LYS A CA 1
ATOM 685 C C . LYS A 1 87 ? 25.526 -15.512 14.927 1.00 90.12 87 LYS A C 1
ATOM 687 O O . LYS A 1 87 ? 26.049 -14.889 14.022 1.00 90.12 87 LYS A O 1
ATOM 692 N N . LYS A 1 88 ? 26.236 -16.234 15.801 1.00 88.62 88 LYS A N 1
ATOM 693 C CA . LYS A 1 88 ? 27.702 -16.365 15.709 1.00 88.62 88 LYS A CA 1
ATOM 694 C C . LYS A 1 88 ? 28.137 -17.037 14.412 1.00 88.62 88 LYS A C 1
ATOM 696 O O . LYS A 1 88 ? 29.011 -16.517 13.737 1.00 88.62 88 LYS A O 1
ATOM 701 N N . VAL A 1 89 ? 27.487 -18.137 14.033 1.00 89.56 89 VAL A N 1
ATOM 702 C CA . VAL A 1 89 ? 27.755 -18.819 12.758 1.00 89.56 89 VAL A CA 1
ATOM 703 C C . VAL A 1 89 ? 27.471 -17.891 11.577 1.00 89.56 89 VAL A C 1
ATOM 705 O O . VAL A 1 89 ? 28.272 -17.822 10.655 1.00 89.56 89 VAL A O 1
ATOM 708 N N . THR A 1 90 ? 26.377 -17.130 11.617 1.00 85.75 90 THR A N 1
ATOM 709 C CA . THR A 1 90 ? 26.039 -16.148 10.577 1.00 85.75 90 THR A CA 1
ATOM 710 C C . THR A 1 90 ? 27.043 -14.998 10.544 1.00 85.75 90 THR A C 1
ATOM 712 O O . THR A 1 90 ? 27.480 -14.635 9.462 1.00 85.75 90 THR A O 1
ATOM 715 N N . ASP A 1 91 ? 27.457 -14.473 11.699 1.00 88.19 91 ASP A N 1
ATOM 716 C CA . ASP A 1 91 ? 28.450 -13.402 11.827 1.00 88.19 91 ASP A CA 1
ATOM 717 C C . ASP A 1 91 ? 29.834 -13.883 11.317 1.00 88.19 91 ASP A C 1
ATOM 719 O O . ASP A 1 91 ? 30.530 -13.144 10.620 1.00 88.19 91 ASP A O 1
ATOM 723 N N . ASP A 1 92 ? 30.231 -15.130 11.602 1.00 87.19 92 ASP A N 1
ATOM 724 C CA . ASP A 1 92 ? 31.479 -15.747 11.119 1.00 87.19 92 ASP A CA 1
ATOM 725 C C . ASP A 1 92 ? 31.427 -16.043 9.609 1.00 87.19 92 ASP A C 1
ATOM 727 O O . ASP A 1 92 ? 32.400 -15.804 8.882 1.00 87.19 92 ASP A O 1
ATOM 731 N N . ILE A 1 93 ? 30.278 -16.511 9.110 1.00 85.44 93 ILE A N 1
ATOM 732 C CA . ILE A 1 93 ? 30.003 -16.675 7.677 1.00 85.44 93 ILE A CA 1
ATOM 733 C C . ILE A 1 93 ? 30.035 -15.311 6.982 1.00 85.44 93 ILE A C 1
ATOM 735 O O . ILE A 1 93 ? 30.683 -15.162 5.955 1.00 85.44 93 ILE A O 1
ATOM 739 N N . GLU A 1 94 ? 29.404 -14.282 7.539 1.00 81.00 94 GLU A N 1
ATOM 740 C CA . GLU A 1 94 ? 29.399 -12.935 6.974 1.00 81.00 94 GLU A CA 1
ATOM 741 C C . GLU A 1 94 ? 30.812 -12.345 6.960 1.00 81.00 94 GLU A C 1
ATOM 743 O O . GLU A 1 94 ? 31.259 -11.839 5.934 1.00 81.00 94 GLU A O 1
ATOM 748 N N . LYS A 1 95 ? 31.570 -12.486 8.049 1.00 85.19 95 LYS A N 1
ATOM 749 C CA . LYS A 1 95 ? 32.958 -12.018 8.138 1.00 85.19 95 LYS A CA 1
ATOM 750 C C . LYS A 1 95 ? 33.895 -12.737 7.165 1.00 85.19 95 LYS A C 1
ATOM 752 O O . LYS A 1 95 ? 34.838 -12.115 6.680 1.00 85.19 95 LYS A O 1
ATOM 757 N N . SER A 1 96 ? 33.649 -14.014 6.875 1.00 76.50 96 SER A N 1
ATOM 758 C CA . SER A 1 96 ? 34.418 -14.792 5.892 1.00 76.50 96 SER A CA 1
ATOM 759 C C . SER A 1 96 ? 33.942 -14.594 4.450 1.00 76.50 96 SER A C 1
ATOM 761 O O . SER A 1 96 ? 34.756 -14.689 3.539 1.00 76.50 96 SER A O 1
ATOM 763 N N . ILE A 1 97 ? 32.673 -14.237 4.229 1.00 73.62 97 ILE A N 1
ATOM 764 C CA . ILE A 1 97 ? 32.105 -13.911 2.912 1.00 73.62 97 ILE A CA 1
ATOM 765 C C . ILE A 1 97 ? 32.390 -12.462 2.502 1.00 73.62 97 ILE A C 1
ATOM 767 O O . ILE A 1 97 ? 32.586 -12.197 1.321 1.00 73.62 97 ILE A O 1
ATOM 771 N N . ASN A 1 98 ? 32.438 -11.513 3.435 1.00 73.50 98 ASN A N 1
ATOM 772 C CA . ASN A 1 98 ? 32.709 -10.102 3.150 1.00 73.50 98 ASN A CA 1
ATOM 773 C C . ASN A 1 98 ? 34.014 -9.844 2.366 1.00 73.50 98 ASN A C 1
ATOM 775 O O . ASN A 1 98 ? 33.973 -8.996 1.480 1.00 73.50 98 ASN A O 1
ATOM 779 N N . PRO A 1 99 ? 35.136 -10.562 2.582 1.00 70.44 99 PRO A N 1
ATOM 780 C CA . PRO A 1 99 ? 36.312 -10.449 1.711 1.00 70.44 99 PRO A CA 1
ATOM 781 C C . PRO A 1 99 ? 36.166 -11.161 0.351 1.00 70.44 99 PRO A C 1
ATOM 783 O O . PRO A 1 99 ? 37.000 -10.953 -0.524 1.00 70.44 99 PRO A O 1
ATOM 786 N N . LEU A 1 100 ? 35.141 -12.002 0.169 1.00 61.69 100 LEU A N 1
ATOM 787 C CA . LEU A 1 100 ? 34.843 -12.734 -1.075 1.00 61.69 100 LEU A CA 1
ATOM 788 C C . LEU A 1 100 ? 33.746 -12.057 -1.914 1.00 61.69 100 LEU A C 1
ATOM 790 O O . LEU A 1 100 ? 33.536 -12.441 -3.063 1.00 61.69 100 LEU A O 1
ATOM 794 N N . LYS A 1 101 ? 33.045 -11.074 -1.340 1.00 62.16 101 LYS A N 1
ATOM 795 C CA . LYS A 1 101 ? 32.101 -10.200 -2.035 1.00 62.16 101 LYS A CA 1
ATOM 796 C C . LYS A 1 101 ? 32.886 -9.114 -2.766 1.00 62.16 101 LYS A C 1
ATOM 798 O O . LYS A 1 101 ? 33.625 -8.350 -2.150 1.00 62.16 101 LYS A O 1
ATOM 803 N N . ASP A 1 102 ? 32.718 -9.041 -4.078 1.00 58.31 102 ASP A N 1
ATOM 804 C CA . ASP A 1 102 ? 33.129 -7.877 -4.861 1.00 58.31 102 ASP A CA 1
ATOM 805 C C . ASP A 1 102 ? 32.251 -6.649 -4.525 1.00 58.31 102 ASP A C 1
ATOM 807 O O . ASP A 1 102 ? 31.295 -6.734 -3.750 1.00 58.31 102 ASP A O 1
ATOM 811 N N . ALA A 1 103 ? 32.575 -5.480 -5.091 1.00 58.94 103 ALA A N 1
ATOM 812 C CA . ALA A 1 103 ? 31.842 -4.227 -4.856 1.00 58.94 103 ALA A CA 1
ATOM 813 C C . ALA A 1 103 ? 30.339 -4.307 -5.211 1.00 58.94 103 ALA A C 1
ATOM 815 O O . ALA A 1 103 ? 29.559 -3.455 -4.783 1.00 58.94 103 ALA A O 1
ATOM 816 N N . ASP A 1 104 ? 29.947 -5.357 -5.936 1.00 61.00 104 ASP A N 1
ATOM 817 C CA . ASP A 1 104 ? 28.594 -5.629 -6.405 1.00 61.00 104 ASP A CA 1
ATOM 818 C C . ASP A 1 104 ? 27.900 -6.767 -5.614 1.00 61.00 104 ASP A C 1
ATOM 820 O O . ASP A 1 104 ? 26.713 -7.030 -5.824 1.00 61.00 104 ASP A O 1
ATOM 824 N N . GLY A 1 105 ? 28.602 -7.417 -4.673 1.00 60.88 105 GLY A N 1
ATOM 825 C CA . GLY A 1 105 ? 28.065 -8.413 -3.737 1.00 60.88 105 GLY A CA 1
ATOM 826 C C . GLY A 1 105 ? 28.037 -9.871 -4.224 1.00 60.88 105 GLY A C 1
ATOM 827 O O . GLY A 1 105 ? 27.371 -10.693 -3.589 1.00 60.88 105 GLY A O 1
ATOM 828 N N . ASN A 1 106 ? 28.738 -10.213 -5.307 1.00 59.06 106 ASN A N 1
ATOM 829 C CA . ASN A 1 106 ? 28.793 -11.545 -5.918 1.00 59.06 106 ASN A CA 1
ATOM 830 C C . ASN A 1 106 ? 30.063 -12.337 -5.529 1.00 59.06 106 ASN A C 1
ATOM 832 O O . ASN A 1 106 ? 31.160 -11.802 -5.430 1.00 59.06 106 ASN A O 1
ATOM 836 N N . LEU A 1 107 ? 29.918 -13.659 -5.355 1.00 58.94 107 LEU A N 1
ATOM 837 C CA . LEU A 1 107 ? 30.959 -14.602 -4.889 1.00 58.94 107 LEU A CA 1
ATOM 838 C C . LEU A 1 107 ? 31.898 -15.132 -6.005 1.00 58.94 107 LEU A C 1
ATOM 840 O O . LEU A 1 107 ? 32.600 -16.127 -5.820 1.00 58.94 107 LEU A O 1
ATOM 844 N N . VAL A 1 108 ? 31.882 -14.541 -7.205 1.00 50.62 108 VAL A N 1
ATOM 845 C CA . VAL A 1 108 ? 32.337 -15.196 -8.457 1.00 50.62 108 VAL A CA 1
ATOM 846 C C . VAL A 1 108 ? 33.744 -14.753 -8.909 1.00 50.62 108 VAL A C 1
ATOM 848 O O . VAL A 1 108 ? 34.059 -14.757 -10.100 1.00 50.62 108 VAL A O 1
ATOM 851 N N . SER A 1 109 ? 34.638 -14.388 -7.985 1.00 48.62 109 SER A N 1
ATOM 852 C CA . SER A 1 109 ? 36.026 -14.016 -8.331 1.00 48.62 109 SER A CA 1
ATOM 853 C C . SER A 1 109 ? 36.998 -15.206 -8.405 1.00 48.62 109 SER A C 1
ATOM 855 O O . SER A 1 109 ? 38.054 -15.090 -9.021 1.00 48.62 109 SER A O 1
ATOM 857 N N . TYR A 1 110 ? 36.628 -16.386 -7.888 1.00 44.59 110 TYR A N 1
ATOM 858 C CA . TYR A 1 110 ? 37.484 -17.588 -7.931 1.00 44.59 110 TYR A CA 1
ATOM 859 C C . TYR A 1 110 ? 37.284 -18.472 -9.171 1.00 44.59 110 TYR A C 1
ATOM 861 O O . TYR A 1 110 ? 38.144 -19.293 -9.481 1.00 44.59 110 TYR A O 1
ATOM 869 N N . PHE A 1 111 ? 36.187 -18.288 -9.914 1.00 49.88 111 PHE A N 1
ATOM 870 C CA . PHE A 1 111 ? 35.874 -19.080 -11.116 1.00 49.88 111 PHE A CA 1
ATOM 871 C C . PHE A 1 111 ? 36.021 -18.295 -12.428 1.00 49.88 111 PHE A C 1
ATOM 873 O O . PHE A 1 111 ? 35.943 -18.884 -13.507 1.00 49.88 111 PHE A O 1
ATOM 880 N N . THR A 1 112 ? 36.309 -16.989 -12.362 1.00 48.62 112 THR A N 1
ATOM 881 C CA . THR A 1 112 ? 36.402 -16.121 -13.547 1.00 48.62 112 THR A CA 1
ATOM 882 C C . THR A 1 112 ? 37.824 -15.589 -13.765 1.00 48.62 112 THR A C 1
ATOM 884 O O . THR A 1 112 ? 38.079 -14.398 -13.677 1.00 48.62 112 THR A O 1
ATOM 887 N N . LYS A 1 113 ? 38.719 -16.516 -14.143 1.00 43.66 113 LYS A N 1
ATOM 888 C CA . LYS A 1 113 ? 39.911 -16.344 -15.007 1.00 43.66 113 LYS A CA 1
ATOM 889 C C . LYS A 1 113 ? 41.080 -15.459 -14.497 1.00 43.66 113 LYS A C 1
ATOM 891 O O . LYS A 1 113 ? 40.926 -14.248 -14.379 1.00 43.66 113 LYS A O 1
ATOM 896 N N . PRO A 1 114 ? 42.312 -16.003 -14.365 1.00 43.69 114 PRO A N 1
ATOM 897 C CA . PRO A 1 114 ? 43.502 -15.183 -14.168 1.00 43.69 114 PRO A CA 1
ATOM 898 C C . PRO A 1 114 ? 43.872 -14.497 -15.491 1.00 43.69 114 PRO A C 1
ATOM 900 O O . PRO A 1 114 ? 44.119 -15.155 -16.505 1.00 43.69 114 PRO A O 1
ATOM 903 N N . LYS A 1 115 ? 43.913 -13.166 -15.490 1.00 49.22 115 LYS A N 1
ATOM 904 C CA . LYS A 1 115 ? 44.698 -12.393 -16.453 1.00 49.22 115 LYS A CA 1
ATOM 905 C C . LYS A 1 115 ? 45.930 -11.907 -15.694 1.00 49.22 115 LYS A C 1
ATOM 907 O O . LYS A 1 115 ? 45.797 -11.325 -14.627 1.00 49.22 115 LYS A O 1
ATOM 912 N N . ASP A 1 116 ? 47.101 -12.202 -16.246 1.00 49.97 116 ASP A N 1
ATOM 913 C CA . ASP A 1 116 ? 48.382 -11.587 -15.880 1.00 49.97 116 ASP A CA 1
ATOM 914 C C . ASP A 1 116 ? 49.102 -12.159 -14.643 1.00 49.97 116 ASP A C 1
ATOM 916 O O . ASP A 1 116 ? 49.415 -11.457 -13.689 1.00 49.97 116 ASP A O 1
ATOM 920 N N . ALA A 1 117 ? 49.495 -13.434 -14.703 1.00 45.34 117 ALA A N 1
ATOM 921 C CA . ALA A 1 117 ? 50.617 -13.931 -13.906 1.00 45.34 117 ALA A CA 1
ATOM 922 C C . ALA A 1 117 ? 51.631 -14.629 -14.818 1.00 45.34 117 ALA A C 1
ATOM 924 O O . ALA A 1 117 ? 51.516 -15.812 -15.131 1.00 45.34 117 ALA A O 1
ATOM 925 N N . LYS A 1 118 ? 52.660 -13.884 -15.235 1.00 49.91 118 LYS A N 1
ATOM 926 C CA . LYS A 1 118 ? 53.935 -14.464 -15.670 1.00 49.91 118 LYS A CA 1
ATOM 927 C C . LYS A 1 118 ? 54.656 -15.032 -14.445 1.00 49.91 118 LYS A C 1
ATOM 929 O O . LYS A 1 118 ? 55.665 -14.476 -14.047 1.00 49.91 118 LYS A O 1
ATOM 934 N N . ASN A 1 119 ? 54.145 -16.101 -13.844 1.00 47.34 119 ASN A N 1
ATOM 935 C CA . ASN A 1 119 ? 54.918 -16.908 -12.910 1.00 47.34 119 ASN A CA 1
ATOM 936 C C . ASN A 1 119 ? 54.834 -18.363 -13.354 1.00 47.34 119 ASN A C 1
ATOM 938 O O . ASN A 1 119 ? 53.763 -18.952 -13.478 1.00 47.34 119 ASN A O 1
ATOM 942 N N . THR A 1 120 ? 56.015 -18.879 -13.652 1.00 43.34 120 THR A N 1
ATOM 943 C CA . THR A 1 120 ? 56.342 -20.230 -14.073 1.00 43.34 120 THR A CA 1
ATOM 944 C C . THR A 1 120 ? 55.625 -21.252 -13.198 1.00 43.34 120 THR A C 1
ATOM 946 O O . THR A 1 120 ? 55.826 -21.295 -11.987 1.00 43.34 120 THR A O 1
ATOM 949 N N . VAL A 1 121 ? 54.780 -22.067 -13.823 1.00 48.94 121 VAL A N 1
ATOM 950 C CA . VAL A 1 121 ? 54.146 -23.228 -13.197 1.00 48.94 121 VAL A CA 1
ATOM 951 C C . VAL A 1 121 ? 55.234 -24.291 -12.989 1.00 48.94 121 VAL A C 1
ATOM 953 O O . VAL A 1 121 ? 55.825 -24.714 -13.984 1.00 48.94 121 VAL A O 1
ATOM 956 N N . PRO A 1 122 ? 55.553 -24.728 -11.756 1.00 48.41 122 PRO A N 1
ATOM 957 C CA . PRO A 1 122 ? 56.302 -25.961 -11.570 1.00 48.41 122 PRO A CA 1
ATOM 958 C C . PRO A 1 122 ? 55.414 -27.136 -11.992 1.00 48.41 122 PRO A C 1
ATOM 960 O O . PRO A 1 122 ? 54.262 -27.249 -11.575 1.00 48.41 122 PRO A O 1
ATOM 963 N N . ASP A 1 123 ? 55.954 -27.981 -12.862 1.00 48.50 123 ASP A N 1
ATOM 964 C CA . ASP A 1 123 ? 55.309 -29.176 -13.391 1.00 48.50 123 ASP A CA 1
ATOM 965 C C . ASP A 1 123 ? 55.009 -30.165 -12.246 1.00 48.50 123 ASP A C 1
ATOM 967 O O . ASP A 1 123 ? 55.908 -30.791 -11.687 1.00 48.50 123 ASP A O 1
ATOM 971 N N . ILE A 1 124 ? 53.739 -30.262 -11.843 1.00 48.56 124 ILE A N 1
ATOM 972 C CA . ILE A 1 124 ? 53.254 -31.170 -10.785 1.00 48.56 124 ILE A CA 1
ATOM 973 C C . ILE A 1 124 ? 52.775 -32.522 -11.338 1.00 48.56 124 ILE A C 1
ATOM 975 O O . ILE A 1 124 ? 52.125 -33.290 -10.629 1.00 48.56 124 ILE A O 1
ATOM 979 N N . SER A 1 125 ? 53.132 -32.862 -12.580 1.00 46.69 125 SER A N 1
ATOM 980 C CA . SER A 1 125 ? 52.831 -34.168 -13.186 1.00 46.69 125 SER A CA 1
ATOM 981 C C . SER A 1 125 ? 53.500 -35.367 -12.490 1.00 46.69 125 SER A C 1
ATOM 983 O O . SER A 1 125 ? 53.208 -36.511 -12.827 1.00 46.69 125 SER A O 1
ATOM 985 N N . ALA A 1 126 ? 54.343 -35.150 -11.476 1.00 53.56 126 ALA A N 1
ATOM 986 C CA . ALA A 1 126 ? 55.079 -36.221 -10.810 1.00 53.56 126 ALA A CA 1
ATOM 987 C C . ALA A 1 126 ? 54.318 -36.973 -9.698 1.00 53.56 126 ALA A C 1
ATOM 989 O O . ALA A 1 126 ? 54.848 -37.972 -9.220 1.00 53.56 126 ALA A O 1
ATOM 990 N N . ASN A 1 127 ? 53.122 -36.545 -9.260 1.00 51.91 127 ASN A N 1
ATOM 991 C CA . ASN A 1 127 ? 52.511 -37.133 -8.049 1.00 51.91 127 ASN A CA 1
ATOM 992 C C . ASN A 1 127 ? 51.060 -37.630 -8.170 1.00 51.91 127 ASN A C 1
ATOM 994 O O . ASN A 1 127 ? 50.431 -37.918 -7.157 1.00 51.91 127 ASN A O 1
ATOM 998 N N . ILE A 1 128 ? 50.527 -37.777 -9.387 1.00 46.47 128 ILE A N 1
ATOM 999 C CA . ILE A 1 128 ? 49.177 -38.326 -9.624 1.00 46.47 128 ILE A CA 1
ATOM 1000 C C . ILE A 1 128 ? 49.280 -39.622 -10.443 1.00 46.47 128 ILE A C 1
ATOM 1002 O O . ILE A 1 128 ? 48.712 -39.740 -11.522 1.00 46.47 128 ILE A O 1
ATOM 1006 N N . THR A 1 129 ? 50.037 -40.600 -9.940 1.00 51.78 129 THR A N 1
ATOM 1007 C CA . THR A 1 129 ? 50.035 -41.977 -10.488 1.00 51.78 129 THR A CA 1
ATOM 1008 C C . THR A 1 129 ? 49.884 -43.046 -9.400 1.00 51.78 129 THR A C 1
ATOM 1010 O O . THR A 1 129 ? 49.981 -44.234 -9.679 1.00 51.78 129 THR A O 1
ATOM 1013 N N . ALA A 1 130 ? 49.585 -42.689 -8.153 1.00 47.03 130 ALA A N 1
ATOM 1014 C CA . ALA A 1 130 ? 49.423 -43.696 -7.108 1.00 47.03 130 ALA A CA 1
ATOM 1015 C C . ALA A 1 130 ? 48.317 -43.318 -6.126 1.00 47.03 130 ALA A C 1
ATOM 1017 O O . ALA A 1 130 ? 48.609 -42.856 -5.036 1.00 47.03 130 ALA A O 1
ATOM 1018 N N . ASP A 1 131 ? 47.062 -43.473 -6.545 1.00 41.38 131 ASP A N 1
ATOM 1019 C CA . ASP A 1 131 ? 46.069 -44.264 -5.801 1.00 41.38 131 ASP A CA 1
ATOM 1020 C C . ASP A 1 131 ? 44.762 -44.293 -6.608 1.00 41.38 131 ASP A C 1
ATOM 1022 O O . ASP A 1 131 ? 43.969 -43.353 -6.626 1.00 41.38 131 ASP A O 1
ATOM 1026 N N . SER A 1 132 ? 44.583 -45.367 -7.371 1.00 49.06 132 SER A N 1
ATOM 1027 C CA . SER A 1 132 ? 43.307 -45.709 -7.986 1.00 49.06 132 SER A CA 1
ATOM 1028 C C . SER A 1 132 ? 42.560 -46.627 -7.026 1.00 49.06 132 SER A C 1
ATOM 1030 O O . SER A 1 132 ? 42.789 -47.833 -7.033 1.00 49.06 132 SER A O 1
ATOM 1032 N N . SER A 1 133 ? 41.635 -46.086 -6.240 1.00 50.50 133 SER A N 1
ATOM 1033 C CA . SER A 1 133 ? 40.594 -46.890 -5.597 1.00 50.50 133 SER A CA 1
ATOM 1034 C C . SER A 1 133 ? 39.261 -46.137 -5.591 1.00 50.50 133 SER A C 1
ATOM 1036 O O . SER A 1 133 ? 38.870 -45.393 -4.700 1.00 50.50 133 SER A O 1
ATOM 1038 N N . THR A 1 134 ? 38.576 -46.347 -6.707 1.00 45.22 134 THR A N 1
ATOM 1039 C CA . THR A 1 134 ? 37.160 -46.130 -6.993 1.00 45.22 134 THR A CA 1
ATOM 1040 C C . THR A 1 134 ? 36.223 -46.412 -5.812 1.00 45.22 134 THR A C 1
ATOM 1042 O O . THR A 1 134 ? 36.221 -47.513 -5.266 1.00 45.22 134 THR A O 1
ATOM 1045 N N . THR A 1 135 ? 35.295 -45.500 -5.526 1.00 40.53 135 THR A N 1
ATOM 1046 C CA . THR A 1 135 ? 33.945 -45.884 -5.085 1.00 40.53 135 THR A CA 1
ATOM 1047 C C . THR A 1 135 ? 32.939 -45.036 -5.852 1.00 40.53 135 THR A C 1
ATOM 1049 O O . THR A 1 135 ? 32.871 -43.819 -5.702 1.00 40.53 135 THR A O 1
ATOM 1052 N N . ALA A 1 136 ? 32.235 -45.704 -6.762 1.00 41.69 136 ALA A N 1
ATOM 1053 C CA . ALA A 1 136 ? 31.222 -45.139 -7.631 1.00 41.69 136 ALA A CA 1
ATOM 1054 C C . ALA A 1 136 ? 29.972 -44.756 -6.827 1.00 41.69 136 ALA A C 1
ATOM 1056 O O . ALA A 1 136 ? 29.466 -45.538 -6.027 1.00 41.69 136 ALA A O 1
ATOM 1057 N N . ILE A 1 137 ? 29.464 -43.554 -7.084 1.00 39.62 137 ILE A N 1
ATOM 1058 C CA . ILE A 1 137 ? 28.102 -43.139 -6.753 1.00 39.62 137 ILE A CA 1
ATOM 1059 C C . ILE A 1 137 ? 27.194 -43.644 -7.878 1.00 39.62 137 ILE A C 1
ATOM 1061 O O . ILE A 1 137 ? 27.161 -43.073 -8.967 1.00 39.62 137 ILE A O 1
ATOM 1065 N N . ASP A 1 138 ? 26.504 -44.752 -7.616 1.00 41.06 138 ASP A N 1
ATOM 1066 C CA . ASP A 1 138 ? 25.453 -45.301 -8.470 1.00 41.06 138 ASP A CA 1
ATOM 1067 C C . ASP A 1 138 ? 24.199 -44.412 -8.376 1.00 41.06 138 ASP A C 1
ATOM 1069 O O . ASP A 1 138 ? 23.488 -44.401 -7.371 1.00 41.06 138 ASP A O 1
ATOM 1073 N N . LEU A 1 139 ? 23.925 -43.649 -9.437 1.00 44.16 139 LEU A N 1
ATOM 1074 C CA . LEU A 1 139 ? 22.628 -43.021 -9.689 1.00 44.16 139 LEU A CA 1
ATOM 1075 C C . LEU A 1 139 ? 21.863 -43.919 -10.665 1.00 44.16 139 LEU A C 1
ATOM 1077 O O . LEU A 1 139 ? 22.125 -43.902 -11.873 1.00 44.16 139 LEU A O 1
ATOM 1081 N N . LYS A 1 140 ? 20.891 -44.689 -10.165 1.00 42.75 140 LYS A N 1
ATOM 1082 C CA . LYS A 1 140 ? 19.899 -45.326 -11.035 1.00 42.75 140 LYS A CA 1
ATOM 1083 C C . LYS A 1 140 ? 18.549 -45.533 -10.356 1.00 42.75 140 LYS A C 1
ATOM 1085 O O . LYS A 1 140 ? 18.475 -46.054 -9.251 1.00 42.75 140 LYS A O 1
ATOM 1090 N N . ASN A 1 141 ? 17.519 -45.183 -11.131 1.00 39.12 141 ASN A N 1
ATOM 1091 C CA . ASN A 1 141 ? 16.077 -45.391 -10.955 1.00 39.12 141 ASN A CA 1
ATOM 1092 C C . ASN A 1 141 ? 15.421 -44.459 -9.924 1.00 39.12 141 ASN A C 1
ATOM 1094 O O . ASN A 1 141 ? 15.636 -44.595 -8.731 1.00 39.12 141 ASN A O 1
ATOM 1098 N N . SER A 1 142 ? 14.637 -43.435 -10.283 1.00 42.66 142 SER A N 1
ATOM 1099 C CA . SER A 1 142 ? 13.526 -43.360 -11.252 1.00 42.66 142 SER A CA 1
ATOM 1100 C C . SER A 1 142 ? 12.491 -44.476 -11.081 1.00 42.66 142 SER A C 1
ATOM 1102 O O . SER A 1 142 ? 12.474 -45.448 -11.832 1.00 42.66 142 SER A O 1
ATOM 1104 N N . ALA A 1 143 ? 11.601 -44.298 -10.109 1.00 39.22 143 ALA A N 1
ATOM 1105 C CA . ALA A 1 143 ? 10.238 -44.809 -10.168 1.00 39.22 143 ALA A CA 1
ATOM 1106 C C . ALA A 1 143 ? 9.343 -43.933 -9.279 1.00 39.22 143 ALA A C 1
ATOM 1108 O O . ALA A 1 143 ? 9.493 -43.892 -8.061 1.00 39.22 143 ALA A O 1
ATOM 1109 N N . THR A 1 144 ? 8.435 -43.205 -9.919 1.00 46.09 144 THR A N 1
ATOM 1110 C CA . THR A 1 144 ? 7.180 -42.726 -9.332 1.00 46.09 144 THR A CA 1
ATOM 1111 C C . THR A 1 144 ? 6.375 -43.906 -8.781 1.00 46.09 144 THR A C 1
ATOM 1113 O O . THR A 1 144 ? 6.431 -45.003 -9.341 1.00 46.09 144 THR A O 1
ATOM 1116 N N . PRO A 1 145 ? 5.570 -43.685 -7.731 1.00 43.28 145 PRO A N 1
ATOM 1117 C CA . PRO A 1 145 ? 4.148 -43.971 -7.903 1.00 43.28 145 PRO A CA 1
ATOM 1118 C C . PRO A 1 145 ? 3.215 -42.881 -7.358 1.00 43.28 145 PRO A C 1
ATOM 1120 O O . PRO A 1 145 ? 3.410 -42.289 -6.301 1.00 43.28 145 PRO A O 1
ATOM 1123 N N . THR A 1 146 ? 2.189 -42.676 -8.171 1.00 41.50 146 THR A N 1
ATOM 1124 C CA . THR A 1 146 ? 0.917 -41.978 -8.008 1.00 41.50 146 THR A CA 1
ATOM 1125 C C . THR A 1 146 ? 0.102 -42.458 -6.791 1.00 41.50 146 THR A C 1
ATOM 1127 O O . THR A 1 146 ? 0.201 -43.617 -6.407 1.00 41.50 146 THR A O 1
ATOM 1130 N N . GLU A 1 147 ? -0.793 -41.574 -6.328 1.00 42.91 147 GLU A N 1
ATOM 1131 C CA . GLU A 1 147 ? -1.995 -41.795 -5.494 1.00 42.91 147 GLU A CA 1
ATOM 1132 C C . GLU A 1 147 ? -1.842 -42.022 -3.978 1.00 42.91 147 GLU A C 1
ATOM 1134 O O . GLU A 1 147 ? -1.584 -43.125 -3.523 1.00 42.91 147 GLU A O 1
ATOM 1139 N N . GLU A 1 148 ? -2.189 -40.988 -3.196 1.00 37.78 148 GLU A N 1
ATOM 1140 C CA . GLU A 1 148 ? -3.285 -41.071 -2.212 1.00 37.78 148 GLU A CA 1
ATOM 1141 C C . GLU A 1 148 ? -3.679 -39.659 -1.727 1.00 37.78 148 GLU A C 1
ATOM 1143 O O . GLU A 1 148 ? -3.033 -39.050 -0.879 1.00 37.78 148 GLU A O 1
ATOM 1148 N N . LEU A 1 149 ? -4.767 -39.115 -2.276 1.00 43.66 149 LEU A N 1
ATOM 1149 C CA . LEU A 1 149 ? -5.556 -38.068 -1.624 1.00 43.66 149 LEU A CA 1
ATOM 1150 C C . LEU A 1 149 ? -7.006 -38.545 -1.607 1.00 43.66 149 LEU A C 1
ATOM 1152 O O . LEU A 1 149 ? -7.785 -38.270 -2.520 1.00 43.66 149 LEU A O 1
ATOM 1156 N N . LYS A 1 150 ? -7.370 -39.268 -0.549 1.00 48.44 150 LYS A N 1
ATOM 1157 C CA . LYS A 1 150 ? -8.760 -39.414 -0.129 1.00 48.44 150 LYS A CA 1
ATOM 1158 C C . LYS A 1 150 ? -8.886 -39.158 1.367 1.00 48.44 150 LYS A C 1
ATOM 1160 O O . LYS A 1 150 ? -8.137 -39.692 2.169 1.00 48.44 150 LYS A O 1
ATOM 1165 N N . ASN A 1 151 ? -9.931 -38.398 1.680 1.00 45.78 151 ASN A N 1
ATOM 1166 C CA . ASN A 1 151 ? -10.634 -38.343 2.956 1.00 45.78 151 ASN A CA 1
ATOM 1167 C C . ASN A 1 151 ? -9.940 -37.687 4.154 1.00 45.78 151 ASN A C 1
ATOM 1169 O O . ASN A 1 151 ? -9.497 -38.370 5.065 1.00 45.78 151 ASN A O 1
ATOM 1173 N N . VAL A 1 152 ? -10.084 -36.359 4.251 1.00 49.56 152 VAL A N 1
ATOM 1174 C CA . VAL A 1 152 ? -10.522 -35.715 5.506 1.00 49.56 152 VAL A CA 1
ATOM 1175 C C . VAL A 1 152 ? -11.512 -34.591 5.159 1.00 49.56 152 VAL A C 1
ATOM 1177 O O . VAL A 1 152 ? -11.201 -33.406 5.201 1.00 49.56 152 VAL A O 1
ATOM 1180 N N . SER A 1 153 ? -12.718 -34.978 4.743 1.00 55.44 153 SER A N 1
ATOM 1181 C CA . SER A 1 153 ? -13.903 -3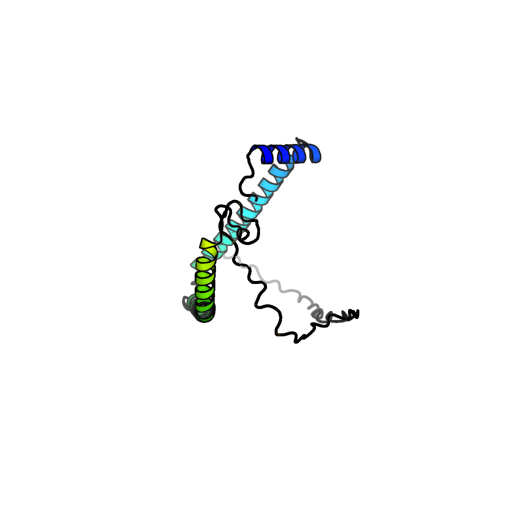4.116 4.756 1.00 55.44 153 SER A CA 1
ATOM 1182 C C . SER A 1 153 ? -14.962 -34.841 5.572 1.00 55.44 153 SER A C 1
ATOM 1184 O O . SER A 1 153 ? -15.813 -35.535 5.036 1.00 55.44 153 SER A O 1
ATOM 1186 N N . GLU A 1 154 ? -14.834 -34.755 6.891 1.00 52.38 154 GLU A N 1
ATOM 1187 C CA . GLU A 1 154 ? -15.915 -35.076 7.817 1.00 52.38 154 GLU A CA 1
ATOM 1188 C C . GLU A 1 154 ? -15.593 -34.416 9.157 1.00 52.38 154 GLU A C 1
ATOM 1190 O O . GLU A 1 154 ? -14.911 -34.968 10.009 1.00 52.38 154 GLU A O 1
ATOM 1195 N N . ASN A 1 155 ? -15.981 -33.149 9.277 1.00 47.03 155 ASN A N 1
ATOM 1196 C CA . ASN A 1 155 ? -16.344 -32.522 10.546 1.00 47.03 155 ASN A CA 1
ATOM 1197 C C . ASN A 1 155 ? -17.111 -31.239 10.224 1.00 47.03 155 ASN A C 1
ATOM 1199 O O . ASN A 1 155 ? -16.670 -30.118 10.470 1.00 47.03 155 ASN A O 1
ATOM 1203 N N . SER A 1 156 ? -18.279 -31.436 9.610 1.00 48.22 156 SER A N 1
ATOM 1204 C CA . SER A 1 156 ? -19.329 -30.426 9.595 1.00 48.22 156 SER A CA 1
ATOM 1205 C C . SER A 1 156 ? -20.087 -30.554 10.921 1.00 48.22 156 SER A C 1
ATOM 1207 O O . SER A 1 156 ? -20.613 -31.634 11.198 1.00 48.22 156 SER A O 1
ATOM 1209 N N . PRO A 1 157 ? -20.155 -29.513 11.765 1.00 56.00 157 PRO A N 1
ATOM 1210 C CA . PRO A 1 157 ? -21.012 -29.552 12.940 1.00 56.00 157 PRO A CA 1
ATOM 1211 C C . PRO A 1 157 ? -22.479 -29.644 12.496 1.00 56.00 157 PRO A C 1
ATOM 1213 O O . PRO A 1 157 ? -22.927 -28.917 11.608 1.00 56.00 157 PRO A O 1
ATOM 1216 N N . ALA A 1 158 ? -23.208 -30.585 13.098 1.00 61.38 158 ALA A N 1
ATOM 1217 C CA . ALA A 1 158 ? -24.628 -30.815 12.860 1.00 61.38 158 ALA A CA 1
ATOM 1218 C C . ALA A 1 158 ? -25.463 -29.537 13.103 1.00 61.38 158 ALA A C 1
ATOM 1220 O O . ALA A 1 158 ? -25.134 -28.760 14.003 1.00 61.38 158 ALA A O 1
ATOM 1221 N N . PRO A 1 159 ? -26.566 -29.320 12.361 1.00 51.75 159 PRO A N 1
ATOM 1222 C CA . PRO A 1 159 ? -27.453 -28.190 12.603 1.00 51.75 159 PRO A CA 1
ATOM 1223 C C . PRO A 1 159 ? -28.142 -28.350 13.965 1.00 51.75 159 PRO A C 1
ATOM 1225 O O . PRO A 1 159 ? -28.922 -29.280 14.188 1.00 51.75 159 PRO A O 1
ATOM 1228 N N . ALA A 1 160 ? -27.837 -27.439 14.890 1.00 56.88 160 ALA A N 1
ATOM 1229 C CA . ALA A 1 160 ? -28.560 -27.320 16.145 1.00 56.88 160 ALA A CA 1
ATOM 1230 C C . ALA A 1 160 ? -30.020 -26.945 15.858 1.00 56.88 160 ALA A C 1
ATOM 1232 O O . ALA A 1 160 ? -30.319 -26.074 15.043 1.00 56.88 160 ALA A O 1
ATOM 1233 N N . LYS A 1 161 ? -30.916 -27.669 16.525 1.00 59.97 161 LYS A N 1
ATOM 1234 C CA . LYS A 1 161 ? -32.367 -27.591 16.392 1.00 59.97 161 LYS A CA 1
ATOM 1235 C C . LYS A 1 161 ? -32.888 -26.172 16.624 1.00 59.97 161 LYS A C 1
ATOM 1237 O O . LYS A 1 161 ? -32.547 -25.523 17.606 1.00 59.97 161 LYS A O 1
ATOM 1242 N N . GLU A 1 162 ? -33.783 -25.775 15.733 1.00 53.50 162 GLU A N 1
ATOM 1243 C CA . GLU A 1 162 ? -34.662 -24.615 15.806 1.00 53.50 162 GLU A CA 1
ATOM 1244 C C . GLU A 1 162 ? -35.474 -24.635 17.115 1.00 53.50 162 GLU A C 1
ATOM 1246 O O . GLU A 1 162 ? -36.346 -25.484 17.324 1.00 53.50 162 GLU A O 1
ATOM 1251 N N . VAL A 1 163 ? -35.142 -23.723 18.030 1.00 60.38 163 VAL A N 1
ATOM 1252 C CA . VAL A 1 163 ? -35.928 -23.450 19.236 1.00 60.38 163 VAL A CA 1
ATOM 1253 C C . VAL A 1 163 ? -37.011 -22.455 18.840 1.00 60.38 163 VAL A C 1
ATOM 1255 O O . VAL A 1 163 ? -36.721 -21.307 18.524 1.00 60.38 163 VAL A O 1
ATOM 1258 N N . LYS A 1 164 ? -38.258 -22.932 18.827 1.00 58.72 164 LYS A N 1
ATOM 1259 C CA . LYS A 1 164 ? -39.462 -22.120 18.633 1.00 58.72 164 LYS A CA 1
ATOM 1260 C C . LYS A 1 164 ? -39.545 -21.003 19.675 1.00 58.72 164 LYS A C 1
ATOM 1262 O O . LYS A 1 164 ? -39.386 -21.26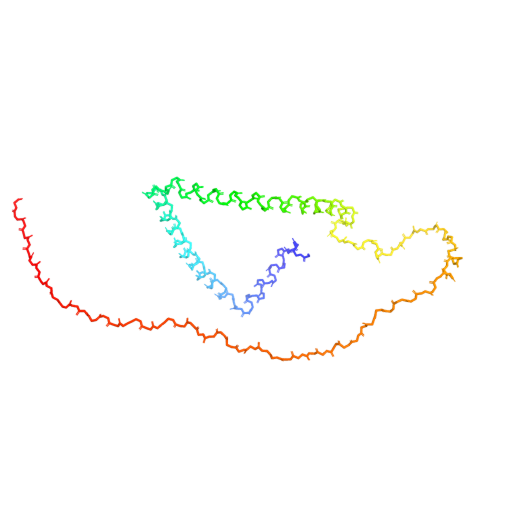5 20.867 1.00 58.72 164 LYS A O 1
ATOM 1267 N N . ASP A 1 165 ? -39.884 -19.807 19.206 1.00 55.41 165 ASP A N 1
ATOM 1268 C CA . ASP A 1 165 ? -40.201 -18.631 20.015 1.00 55.41 165 ASP A CA 1
ATOM 1269 C C . ASP A 1 165 ? -41.282 -18.925 21.075 1.00 55.41 165 ASP A C 1
ATOM 1271 O O . ASP A 1 165 ? -42.359 -19.431 20.731 1.00 55.41 165 ASP A O 1
ATOM 1275 N N . PRO A 1 166 ? -41.076 -18.549 22.349 1.00 63.25 166 PRO A N 1
ATOM 1276 C CA . PRO A 1 166 ? -42.174 -18.302 23.263 1.00 63.25 166 PRO A CA 1
ATOM 1277 C C . PRO A 1 166 ? -42.760 -16.911 22.992 1.00 63.25 166 PRO A C 1
ATOM 1279 O O . PRO A 1 166 ? -42.088 -15.886 23.096 1.00 63.25 166 PRO A O 1
ATOM 1282 N N . LYS A 1 167 ? -44.045 -16.912 22.635 1.00 52.66 167 LYS A N 1
ATOM 1283 C CA . LYS A 1 167 ? -44.913 -15.738 22.579 1.00 52.66 167 LYS A CA 1
ATOM 1284 C C . LYS A 1 167 ? -45.092 -15.090 23.957 1.00 52.66 167 LYS A C 1
ATOM 1286 O O . LYS A 1 167 ? -45.118 -15.795 24.956 1.00 52.66 167 LYS A O 1
ATOM 1291 N N . GLU A 1 168 ? -45.350 -13.780 23.896 1.00 52.69 168 GLU A N 1
ATOM 1292 C CA . GLU A 1 168 ? -46.163 -12.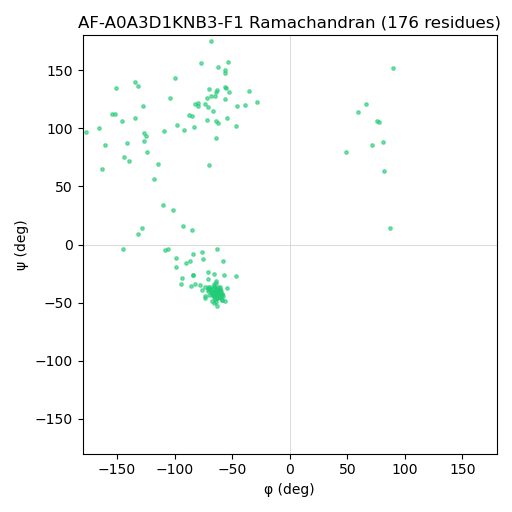966 24.814 1.00 52.69 168 GLU A CA 1
ATOM 1293 C C . GLU A 1 168 ? -45.754 -12.915 26.294 1.00 52.69 168 GLU A C 1
ATOM 1295 O O . GLU A 1 168 ? -45.990 -13.843 27.053 1.00 52.69 168 GLU A O 1
ATOM 1300 N N . GLU A 1 169 ? -45.336 -11.728 26.744 1.00 50.41 169 GLU A N 1
ATOM 1301 C CA . GLU A 1 169 ? -46.136 -11.049 27.767 1.00 50.41 169 GLU A CA 1
ATOM 1302 C C . GLU A 1 169 ? -45.975 -9.525 27.676 1.00 50.41 169 GLU A C 1
ATOM 1304 O O . GLU A 1 169 ? -44.916 -8.936 27.896 1.00 50.41 169 GLU A O 1
ATOM 1309 N N . GLU A 1 170 ? -47.081 -8.907 27.283 1.00 53.66 170 GLU A N 1
ATOM 1310 C CA . GLU A 1 170 ? -47.412 -7.503 27.438 1.00 53.66 170 GLU A CA 1
ATOM 1311 C C . GLU A 1 170 ? -47.339 -7.123 28.922 1.00 53.66 170 GLU A C 1
ATOM 1313 O O . GLU A 1 170 ? -48.014 -7.722 29.754 1.00 53.66 170 GLU A O 1
ATOM 1318 N N . ASN A 1 171 ? -46.560 -6.098 29.272 1.00 46.75 171 ASN A N 1
ATOM 1319 C CA . ASN A 1 171 ? -46.766 -5.424 30.546 1.00 46.75 171 ASN A CA 1
ATOM 1320 C C . ASN A 1 171 ? -46.458 -3.928 30.456 1.00 46.75 171 ASN A C 1
ATOM 1322 O O . ASN A 1 171 ? -45.311 -3.489 30.443 1.00 46.75 171 ASN A O 1
ATOM 1326 N N . GLY A 1 172 ? -47.540 -3.153 30.456 1.00 50.31 172 GLY A N 1
ATOM 1327 C CA . GLY A 1 172 ? -47.751 -2.227 31.561 1.00 50.31 172 GLY A CA 1
ATOM 1328 C C . GLY A 1 172 ? -46.987 -0.913 31.494 1.00 50.31 172 GLY A C 1
ATOM 1329 O O . GLY A 1 172 ? -45.945 -0.725 32.113 1.00 50.31 172 GLY A O 1
ATOM 1330 N N . SER A 1 173 ? -47.623 0.048 30.836 1.00 56.28 173 SER A N 1
ATOM 1331 C CA . SER A 1 173 ? -47.545 1.481 31.113 1.00 56.28 173 SER A CA 1
ATOM 1332 C C . SER A 1 173 ? -47.253 1.836 32.581 1.00 56.28 173 SER A C 1
ATOM 1334 O O . SER A 1 173 ? -48.073 1.567 33.459 1.00 56.28 173 SER A O 1
ATOM 1336 N N . VAL A 1 174 ? -46.173 2.580 32.832 1.00 61.22 174 VAL A N 1
ATOM 1337 C CA . VAL A 1 174 ? -46.035 3.402 34.044 1.00 61.22 174 VAL A CA 1
ATOM 1338 C C . VAL A 1 174 ? -45.740 4.839 33.627 1.00 61.22 174 VAL A C 1
ATOM 1340 O O . VAL A 1 174 ? -44.596 5.238 33.417 1.00 61.22 174 VAL A O 1
ATOM 1343 N N . LYS A 1 175 ? -46.815 5.627 33.515 1.00 59.03 175 LYS A N 1
ATOM 1344 C CA . LYS A 1 175 ? -46.756 7.085 33.635 1.00 59.03 175 LYS A CA 1
ATOM 1345 C C . LYS A 1 175 ? -46.332 7.420 35.066 1.00 59.03 175 LYS A C 1
ATOM 1347 O O . LYS A 1 175 ? -46.965 6.961 36.013 1.00 59.03 175 LYS A O 1
ATOM 1352 N N . ARG A 1 176 ? -45.295 8.241 35.229 1.00 63.03 176 ARG A N 1
ATOM 1353 C CA . ARG A 1 176 ? -45.051 8.976 36.474 1.00 63.03 176 ARG A CA 1
ATOM 1354 C C . ARG A 1 176 ? -45.340 10.446 36.212 1.00 63.03 176 ARG A C 1
ATOM 1356 O O . ARG A 1 176 ? -44.513 11.154 35.654 1.00 63.03 176 ARG A O 1
ATOM 1363 N N . ASP A 1 177 ? -46.548 10.842 36.596 1.00 68.75 177 ASP A N 1
ATOM 1364 C CA . ASP A 1 177 ? -46.875 12.215 36.953 1.00 68.75 177 ASP A CA 1
ATOM 1365 C C . ASP A 1 177 ? -46.229 12.524 38.311 1.00 68.75 177 ASP A C 1
ATOM 1367 O O . ASP A 1 177 ? -46.449 11.774 39.269 1.00 68.75 177 ASP A O 1
ATOM 1371 N N . ARG A 1 178 ? -45.443 13.605 38.366 1.00 63.97 178 ARG A N 1
ATOM 1372 C CA . ARG A 1 178 ? -45.294 14.608 39.444 1.00 63.97 178 ARG A CA 1
ATOM 1373 C C . ARG A 1 178 ? -43.938 15.292 39.361 1.00 63.97 178 ARG A C 1
ATOM 1375 O O . ARG A 1 178 ? -42.913 14.578 39.383 1.00 63.97 178 ARG A O 1
#

Solvent-accessible surface area (backbone atoms only — not comparable to full-atom values): 11892 Å² total; per-residue (Å²): 145,68,92,76,75,46,75,67,56,56,50,54,53,51,50,52,51,33,67,75,61,32,78,71,42,56,59,50,52,51,51,52,50,50,53,48,52,49,51,51,52,49,54,52,49,51,51,51,49,50,52,49,50,46,52,68,71,41,75,64,47,67,64,59,59,47,51,52,50,54,51,51,49,53,53,46,54,58,46,44,68,59,40,53,60,52,48,50,52,48,52,53,48,48,63,63,41,57,82,48,35,49,102,86,65,49,77,63,72,86,80,61,74,93,80,89,74,98,64,86,78,78,84,68,83,84,74,81,84,81,82,93,77,87,81,83,84,85,85,78,80,92,76,88,83,84,88,87,91,80,84,92,85,84,82,76,82,75,85,79,78,87,78,79,82,84,79,86,83,90,78,79,91,78,85,81,89,130

Foldseek 3Di:
DPPPPDPVNVVVVVVVVCVVQNPVRVVVVVVVVVVVVVVVVVVVVVVVVVVVVCCVVPVPPVVVVVVVVVVVVVVVVVVCVVVVVVVVVVVVVCVVCVVCQDPPGDNCPVPPDDDDDPDDDDDPVPPPPDDDDDDDDDDDDDDDDDDDDDDDPDDDDDDDDDDDDDDDDDDDDDDDDD

Mean predicted aligned error: 22.76 Å